Protein AF-A0A552WXA9-F1 (afdb_monomer_lite)

Secondary structure (DSSP, 8-state):
-EE--HHHHHHHHH-SS--EEEEEETTTTEEEEEEHHHHHHHTT-TTT---EE-GGG-EEEPPPTT-BTTT-SHHHHHHHHHHHHHHSS-HHHHHT-S-HHHHHHHHHHHHHHHTT-HHHHHHHHHHGGGS-HHHHHHHHHHHHTTTT-TT----TTTPPPHHHHHHHHHH----HHHHHHHHTT--TT-S-TTSHHHHHHHHHTTSTTTHHHHHHHHH-TTS-HHHHHHHHHHHHHHHGGGHHHHHHHHHHHHHHHHHT---S-----GGGSTTHHHHHHHHHHHSS----

pLDDT: mean 89.9, std 9.86, range [51.53, 98.5]

Foldseek 3Di:
DAFDDPVVLVCCQPDLAWDKDWDQDPVVRFIFIDGSNVLSVCCPVPVRRQWDQDPPRTTGHDTDPPRTCPVDVVVVVVVRVLRCLVRPDDLLCQCQDPDLVSNLSSLVSLQSCLLPPLVSLLSLLVCLLVGDLVCNLVNLLSLLLLFVQPPDDDDPVSHRDPVSSVVQLVPDDDDLSSLLSLQVNADPVAQDPPGSNVSSLRSCVSHVCSLVCLLVNLLPLVGDLSSNLNSLLSNQQVCPLCSVVVVVVSLVVNVVVVVPDPPDDDRDGCVRRPPSVVQVVCCVVPVTHDRD

Organism: NCBI:txid2589797

Sequence (292 aa):
MIPGKPADFTLWRESTVPVFGIVHDPDADSLRWVDLSAAAVLEFDGYLSPIVTGPFGKASVPVPDDNRMDLDVLPFVSAAKTALRRRSGSLAAALLSDDVDTVKTGIADTFAVGRHDPTAFLLLASLFQRLPSGTRRFAAETLAMTTSHPDVFWTRQNWIPDTIRAGLRQRLRWTESDIVALLTEIDEAGIQRGTIGQTIYHVLAIDQQFQSKLSGVALNRTVPDGARLWAAAILLYRAGEDAQEALERLVSSDEVLESDGALFPARLRLHEIDGFEHLVQSVADFGYVDLF

Structure (mmCIF, N/CA/C/O backbone):
data_AF-A0A552WXA9-F1
#
_entry.id   AF-A0A552WXA9-F1
#
loop_
_atom_site.group_PDB
_atom_site.id
_atom_site.type_symbol
_atom_site.label_atom_id
_atom_site.label_alt_id
_atom_site.label_comp_id
_atom_site.label_asym_id
_atom_site.label_entity_id
_atom_site.label_seq_id
_atom_site.pdbx_PDB_ins_code
_atom_site.Cartn_x
_atom_site.Cartn_y
_atom_site.Cartn_z
_atom_site.occupancy
_atom_site.B_iso_or_equiv
_atom_site.auth_seq_id
_atom_site.auth_comp_id
_atom_site.auth_asym_id
_atom_site.auth_atom_id
_atom_site.pdbx_PDB_model_num
ATOM 1 N N . MET A 1 1 ? 23.928 -9.875 -35.581 1.00 89.25 1 MET A N 1
ATOM 2 C CA . MET A 1 1 ? 24.639 -9.589 -34.307 1.00 89.25 1 MET A CA 1
ATOM 3 C C . MET A 1 1 ? 25.207 -8.182 -34.350 1.00 89.25 1 MET A C 1
ATOM 5 O O . MET A 1 1 ? 25.435 -7.683 -35.447 1.00 89.25 1 MET A O 1
ATOM 9 N N . ILE A 1 2 ? 25.458 -7.564 -33.197 1.00 91.31 2 ILE A N 1
ATOM 10 C CA . ILE A 1 2 ? 25.991 -6.198 -33.101 1.00 91.31 2 ILE A CA 1
ATOM 11 C C . ILE A 1 2 ? 27.386 -6.242 -32.472 1.00 91.31 2 ILE A C 1
ATOM 13 O O . ILE A 1 2 ? 27.494 -6.630 -31.308 1.00 91.31 2 ILE A O 1
ATOM 17 N N . PRO A 1 3 ? 28.455 -5.894 -33.213 1.00 91.06 3 PRO A N 1
ATOM 18 C CA . PRO A 1 3 ? 29.807 -5.876 -32.667 1.00 91.06 3 PRO A CA 1
ATOM 19 C C . PRO A 1 3 ? 30.009 -4.680 -31.728 1.00 91.06 3 PRO A C 1
ATOM 21 O O . PRO A 1 3 ? 29.485 -3.597 -31.984 1.00 91.06 3 PRO A O 1
ATOM 24 N N . GLY A 1 4 ? 30.821 -4.860 -30.687 1.00 87.81 4 GLY A N 1
ATOM 25 C CA . GLY A 1 4 ? 31.199 -3.803 -29.746 1.00 87.81 4 GLY A CA 1
ATOM 26 C C . GLY A 1 4 ? 32.672 -3.888 -29.350 1.00 87.81 4 GLY A C 1
ATOM 27 O O . GLY A 1 4 ? 33.275 -4.964 -29.325 1.00 87.81 4 GLY A O 1
ATOM 28 N N . LYS A 1 5 ? 33.284 -2.740 -29.063 1.00 89.62 5 LYS A N 1
ATOM 29 C CA . LYS A 1 5 ? 34.573 -2.644 -28.364 1.00 89.62 5 LYS A CA 1
ATOM 30 C C . LYS A 1 5 ? 34.319 -2.552 -26.855 1.00 89.62 5 LYS A C 1
ATOM 32 O O . LYS A 1 5 ? 33.248 -2.100 -26.464 1.00 89.62 5 LYS A O 1
ATOM 37 N N . PRO A 1 6 ? 35.309 -2.850 -25.993 1.00 84.81 6 PRO A N 1
ATOM 38 C CA . PRO A 1 6 ? 35.159 -2.696 -24.540 1.00 84.81 6 PRO A CA 1
ATOM 39 C C . PRO A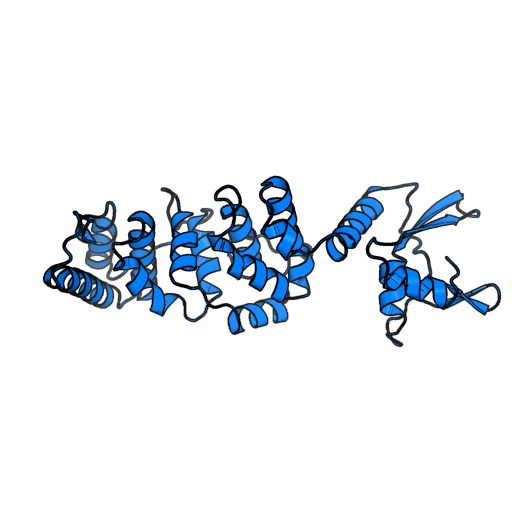 1 6 ? 34.610 -1.326 -24.101 1.00 84.81 6 PRO A C 1
ATOM 41 O O . PRO A 1 6 ? 33.774 -1.248 -23.210 1.00 84.81 6 PRO A O 1
ATOM 44 N N . ALA A 1 7 ? 35.019 -0.239 -24.768 1.00 85.88 7 ALA A N 1
ATOM 45 C CA . ALA A 1 7 ? 34.500 1.102 -24.488 1.00 85.88 7 ALA A CA 1
ATOM 46 C C . ALA A 1 7 ? 33.002 1.262 -24.815 1.00 85.88 7 ALA A C 1
ATOM 48 O O . ALA A 1 7 ? 32.307 1.997 -24.117 1.00 85.88 7 ALA A O 1
ATOM 49 N N . ASP A 1 8 ? 32.504 0.563 -25.838 1.00 89.00 8 ASP A N 1
ATOM 50 C CA . ASP A 1 8 ? 31.091 0.589 -26.216 1.00 89.00 8 ASP A CA 1
ATOM 51 C C . ASP A 1 8 ? 30.246 -0.132 -25.158 1.00 89.00 8 ASP A C 1
ATOM 53 O O . ASP A 1 8 ? 29.218 0.392 -24.740 1.00 89.00 8 ASP A O 1
ATOM 57 N N . PHE A 1 9 ? 30.710 -1.276 -24.643 1.00 87.06 9 PHE A N 1
ATOM 58 C CA . PHE A 1 9 ? 30.018 -1.991 -23.564 1.00 87.06 9 PHE A CA 1
ATOM 59 C C . PHE A 1 9 ? 29.975 -1.180 -22.266 1.00 87.06 9 PHE A C 1
ATOM 61 O O . PHE A 1 9 ? 28.915 -1.076 -21.645 1.00 87.06 9 PHE A O 1
ATOM 68 N N . THR A 1 10 ? 31.079 -0.519 -21.898 1.00 81.56 10 THR A N 1
ATOM 69 C CA . THR A 1 10 ? 31.097 0.442 -20.783 1.00 81.56 10 THR A CA 1
ATOM 70 C C . THR A 1 10 ? 30.060 1.546 -20.996 1.00 81.56 10 THR A C 1
ATOM 72 O O . THR A 1 10 ? 29.249 1.798 -20.106 1.00 81.56 10 THR A O 1
ATOM 75 N N . LEU A 1 11 ? 30.021 2.149 -22.189 1.00 85.56 11 LEU A N 1
ATOM 76 C CA . LEU A 1 11 ? 29.055 3.193 -22.536 1.00 85.56 11 LEU A CA 1
ATOM 77 C C . LEU A 1 11 ? 27.604 2.694 -22.439 1.00 85.56 11 LEU A C 1
ATOM 79 O O . LEU A 1 11 ? 26.771 3.347 -21.816 1.00 85.56 11 LEU A O 1
ATOM 83 N N . TRP A 1 12 ? 27.279 1.539 -23.024 1.00 89.06 12 TRP A N 1
ATOM 84 C CA . TRP A 1 12 ? 25.920 0.981 -23.005 1.00 89.06 12 TRP A CA 1
ATOM 85 C C . TRP A 1 12 ? 25.469 0.608 -21.593 1.00 89.06 12 TRP A C 1
ATOM 87 O O . TRP A 1 12 ? 24.296 0.782 -21.244 1.00 89.06 12 TRP A O 1
ATOM 97 N N . ARG A 1 13 ? 26.398 0.119 -20.768 1.00 83.06 13 ARG A N 1
ATOM 98 C CA . ARG A 1 13 ? 26.158 -0.204 -19.362 1.00 83.06 13 ARG A CA 1
ATOM 99 C C . ARG A 1 13 ? 25.887 1.053 -18.546 1.00 83.06 13 ARG A C 1
ATOM 101 O O . ARG A 1 13 ? 24.897 1.075 -17.821 1.00 83.06 13 ARG A O 1
ATOM 108 N N . GLU A 1 14 ? 26.717 2.080 -18.688 1.00 77.38 14 GLU A N 1
ATOM 109 C CA . GLU A 1 14 ? 26.695 3.296 -17.858 1.00 77.38 14 GLU A CA 1
ATOM 110 C C . GLU A 1 14 ? 25.728 4.375 -18.363 1.00 77.38 14 GLU A C 1
ATOM 112 O O . GLU A 1 14 ? 25.440 5.331 -17.647 1.00 77.38 14 GLU A O 1
ATOM 117 N N . SER A 1 15 ? 25.176 4.213 -19.567 1.00 72.94 15 SER A N 1
ATOM 118 C CA . SER A 1 15 ? 24.203 5.143 -20.139 1.00 72.94 15 SER A CA 1
ATOM 119 C C . SER A 1 15 ? 22.966 5.325 -19.247 1.00 72.94 15 SER A C 1
ATOM 121 O O . SER A 1 15 ? 22.322 4.364 -18.827 1.00 72.94 15 SER A O 1
ATOM 123 N N . THR A 1 16 ? 22.565 6.571 -19.005 1.00 63.91 16 THR A N 1
ATOM 124 C CA . THR A 1 16 ? 21.344 6.912 -18.249 1.00 63.91 16 THR A CA 1
ATOM 125 C C . THR A 1 16 ? 20.057 6.696 -19.048 1.00 63.91 16 THR A C 1
ATOM 127 O O . THR A 1 16 ? 18.964 6.721 -18.491 1.00 63.91 16 THR A O 1
ATOM 130 N N . VAL A 1 17 ? 20.175 6.434 -20.349 1.00 74.69 17 VAL A N 1
ATOM 131 C CA . VAL A 1 17 ? 19.084 5.991 -21.224 1.00 74.69 17 VAL A CA 1
ATOM 132 C C . VAL A 1 17 ? 19.399 4.594 -21.759 1.00 74.69 17 VAL A C 1
ATOM 134 O O . VAL A 1 17 ? 20.568 4.293 -22.015 1.00 74.69 17 VAL A O 1
ATOM 137 N N . PRO A 1 18 ? 18.407 3.706 -21.921 1.00 84.88 18 PRO A N 1
ATOM 138 C CA . PRO A 1 18 ? 18.669 2.386 -22.469 1.00 84.88 18 PRO A CA 1
ATOM 139 C C . PRO A 1 18 ? 19.110 2.489 -23.931 1.00 84.88 18 PRO A C 1
ATOM 141 O O . PRO A 1 18 ? 18.535 3.235 -24.726 1.00 84.88 18 PRO A O 1
ATOM 144 N N . VAL A 1 19 ? 20.137 1.722 -24.276 1.00 89.06 19 VAL A N 1
ATOM 145 C CA . VAL A 1 19 ? 20.686 1.638 -25.625 1.00 89.06 19 VAL A CA 1
ATOM 146 C C . VAL A 1 19 ? 20.150 0.372 -26.278 1.00 89.06 19 VAL A C 1
ATOM 148 O O . VAL A 1 19 ? 20.390 -0.736 -25.800 1.00 89.06 19 VAL A O 1
ATOM 151 N N . PHE A 1 20 ? 19.440 0.540 -27.389 1.00 94.00 20 PHE A N 1
ATOM 152 C CA . PHE A 1 20 ? 18.962 -0.559 -28.219 1.00 94.00 20 PHE A CA 1
ATOM 153 C C . PHE A 1 20 ? 19.727 -0.588 -29.529 1.00 94.00 20 PHE A C 1
ATOM 155 O O . PHE A 1 20 ? 20.036 0.449 -30.115 1.00 94.00 20 PHE A O 1
ATOM 162 N N . GLY A 1 21 ? 20.016 -1.794 -29.989 1.00 94.50 21 GLY A N 1
ATOM 163 C CA . GLY A 1 21 ? 20.645 -2.030 -31.268 1.00 94.50 21 GLY A CA 1
ATOM 164 C C . GLY A 1 21 ? 19.639 -2.599 -32.254 1.00 94.50 21 GLY A C 1
ATOM 165 O O . GLY A 1 21 ? 18.915 -3.532 -31.913 1.00 94.50 21 GLY A O 1
ATOM 166 N N . ILE A 1 22 ? 19.607 -2.048 -33.465 1.00 93.81 22 ILE A N 1
ATOM 167 C CA . ILE A 1 22 ? 18.760 -2.521 -34.564 1.00 93.81 22 ILE A CA 1
ATOM 168 C C . ILE A 1 22 ? 19.677 -2.957 -35.704 1.00 93.81 22 ILE A C 1
ATOM 170 O O . ILE A 1 22 ? 20.626 -2.250 -36.045 1.00 93.81 22 ILE A O 1
ATOM 174 N N . VAL A 1 23 ? 19.409 -4.125 -36.280 1.00 94.00 23 VAL A N 1
ATOM 175 C CA . VAL A 1 23 ? 20.146 -4.668 -37.426 1.00 94.00 23 VAL A CA 1
ATOM 176 C C . VAL A 1 23 ? 19.190 -5.027 -38.548 1.00 94.00 23 VAL A C 1
ATOM 178 O O . VAL A 1 23 ? 18.078 -5.488 -38.299 1.00 94.00 23 VAL A O 1
ATOM 181 N N . HIS A 1 24 ? 19.649 -4.841 -39.781 1.00 93.81 24 HIS A N 1
ATOM 182 C CA . HIS A 1 24 ? 19.023 -5.439 -40.953 1.00 93.81 24 HIS A CA 1
ATOM 183 C C . HIS A 1 24 ? 19.637 -6.818 -41.187 1.00 93.81 24 HIS A C 1
ATOM 185 O O . HIS A 1 24 ? 20.862 -6.963 -41.192 1.00 93.81 24 HIS A O 1
ATOM 191 N N . ASP A 1 25 ? 18.778 -7.820 -41.316 1.00 90.44 25 ASP A N 1
ATOM 192 C CA . ASP A 1 25 ? 19.127 -9.162 -41.761 1.00 90.44 25 ASP A CA 1
ATOM 193 C C . ASP A 1 25 ? 18.861 -9.249 -43.275 1.00 90.44 25 ASP A C 1
ATOM 195 O O . ASP A 1 25 ? 17.691 -9.268 -43.666 1.00 90.44 25 ASP A O 1
ATOM 199 N N . PRO A 1 26 ? 19.909 -9.266 -44.123 1.00 90.88 26 PRO A N 1
ATOM 200 C CA . PRO A 1 26 ? 19.755 -9.229 -45.574 1.00 90.88 26 PRO A CA 1
ATOM 201 C C . PRO A 1 26 ? 19.219 -10.539 -46.158 1.00 90.88 26 PRO A C 1
ATOM 203 O O . PRO A 1 26 ? 18.629 -10.509 -47.235 1.00 90.88 26 PRO A O 1
ATOM 206 N N . ASP A 1 27 ? 19.398 -11.670 -45.469 1.00 91.00 27 ASP A N 1
ATOM 207 C CA . ASP A 1 27 ? 18.939 -12.974 -45.959 1.00 91.00 27 ASP A CA 1
ATOM 208 C C . ASP A 1 27 ? 17.419 -13.112 -45.793 1.00 91.00 27 ASP A C 1
ATOM 210 O O . ASP A 1 27 ? 16.737 -13.677 -46.649 1.00 91.00 27 ASP A O 1
ATOM 214 N N . ALA A 1 28 ? 16.882 -12.564 -44.699 1.00 88.75 28 ALA A N 1
ATOM 215 C CA . ALA A 1 28 ? 15.450 -12.555 -44.400 1.00 88.75 28 ALA A CA 1
ATOM 216 C C . ALA A 1 28 ? 14.739 -11.241 -44.778 1.00 88.75 28 ALA A C 1
ATOM 218 O O . ALA A 1 28 ? 13.537 -11.126 -44.541 1.00 88.75 28 ALA A O 1
ATOM 219 N N . ASP A 1 29 ? 15.481 -10.257 -45.293 1.00 92.19 29 ASP A N 1
ATOM 220 C CA . ASP A 1 29 ? 15.054 -8.870 -45.522 1.00 92.19 29 ASP A CA 1
ATOM 221 C C . ASP A 1 29 ? 14.227 -8.286 -44.359 1.00 92.19 29 ASP A C 1
ATOM 223 O O . ASP A 1 29 ? 13.105 -7.811 -44.526 1.00 92.19 29 ASP A O 1
ATOM 227 N N . SER A 1 30 ? 14.762 -8.378 -43.136 1.00 93.00 30 SER A N 1
ATOM 228 C CA . SER A 1 30 ? 14.028 -8.021 -41.909 1.00 93.00 30 SER A CA 1
ATOM 229 C C . SER A 1 30 ? 14.820 -7.096 -40.990 1.00 93.00 30 SER A C 1
ATOM 231 O O . SER A 1 30 ? 16.052 -7.108 -40.976 1.00 93.00 30 SER A O 1
ATOM 233 N N . LEU A 1 31 ? 14.112 -6.288 -40.196 1.00 95.06 31 LEU A N 1
ATOM 234 C CA . LEU A 1 31 ? 14.707 -5.462 -39.144 1.00 95.06 31 LEU A CA 1
ATOM 235 C C . LEU A 1 31 ? 14.542 -6.151 -37.796 1.00 95.06 31 LEU A C 1
ATOM 237 O O . LEU A 1 31 ? 13.431 -6.495 -37.397 1.00 95.06 31 LEU A O 1
ATOM 241 N N . ARG A 1 32 ? 15.640 -6.315 -37.061 1.00 95.06 32 ARG A N 1
ATOM 242 C CA . ARG A 1 32 ? 15.654 -7.009 -35.770 1.00 95.06 32 ARG A CA 1
ATOM 243 C C . ARG A 1 32 ? 16.310 -6.171 -34.689 1.00 95.06 32 ARG A C 1
ATOM 245 O O . ARG A 1 32 ? 17.173 -5.352 -34.998 1.00 95.06 32 ARG A O 1
ATOM 252 N N . TRP A 1 33 ? 15.929 -6.375 -33.430 1.00 95.56 33 TRP A N 1
ATOM 253 C CA . TRP A 1 33 ? 16.390 -5.533 -32.322 1.00 95.56 33 TRP A CA 1
ATOM 254 C C . TRP A 1 33 ? 16.899 -6.314 -31.100 1.00 95.56 33 TRP A C 1
ATOM 256 O O . TRP A 1 33 ? 16.507 -7.451 -30.836 1.00 95.56 33 TRP A O 1
ATOM 266 N N . VAL A 1 34 ? 17.775 -5.679 -30.318 1.00 94.81 34 VAL A N 1
ATOM 267 C CA . VAL A 1 34 ? 18.280 -6.191 -29.034 1.00 94.81 34 VAL A CA 1
ATOM 268 C C . VAL A 1 34 ? 18.522 -5.052 -28.039 1.00 94.81 34 VAL A C 1
ATOM 270 O O . VAL A 1 34 ? 18.865 -3.937 -28.433 1.00 94.81 34 VAL A O 1
ATOM 273 N N . ASP A 1 35 ? 18.349 -5.325 -26.745 1.00 93.12 35 ASP A N 1
ATOM 274 C CA . ASP A 1 35 ? 18.696 -4.406 -25.652 1.00 93.12 35 ASP A CA 1
ATOM 275 C C . ASP A 1 35 ? 20.202 -4.506 -25.338 1.00 93.12 35 ASP A C 1
ATOM 277 O O . ASP A 1 35 ? 20.661 -5.440 -24.673 1.00 93.12 35 ASP A O 1
ATOM 281 N N . LEU A 1 36 ? 20.986 -3.554 -25.853 1.00 92.12 36 LEU A N 1
ATOM 282 C CA . LEU A 1 36 ? 22.441 -3.511 -25.667 1.00 92.12 36 LEU A CA 1
ATOM 283 C C . LEU A 1 36 ? 22.811 -3.135 -24.233 1.00 92.12 36 LEU A C 1
ATOM 285 O O . LEU A 1 36 ? 23.796 -3.641 -23.696 1.00 92.12 36 LEU A O 1
ATOM 289 N N . SER A 1 37 ? 22.009 -2.284 -23.594 1.00 88.44 37 SER A N 1
ATOM 290 C CA . SER A 1 37 ? 22.188 -1.914 -22.192 1.00 88.44 37 SER A CA 1
ATOM 291 C C . SER A 1 37 ? 22.002 -3.107 -21.255 1.00 88.44 37 SER A C 1
ATOM 293 O O . SER A 1 37 ? 22.769 -3.250 -20.304 1.00 88.44 37 SER A O 1
ATOM 295 N N . ALA A 1 38 ? 21.020 -3.974 -21.510 1.00 87.69 38 ALA A N 1
ATOM 296 C CA . ALA A 1 38 ? 20.837 -5.210 -20.752 1.00 87.69 38 ALA A CA 1
ATOM 297 C C . ALA A 1 38 ? 21.972 -6.212 -21.012 1.00 87.69 38 ALA A C 1
ATOM 299 O O . ALA A 1 38 ? 22.510 -6.783 -20.063 1.00 87.69 38 ALA A O 1
ATOM 300 N N . ALA A 1 39 ? 22.381 -6.383 -22.273 1.00 89.00 39 ALA A N 1
ATOM 301 C CA . ALA A 1 39 ? 23.482 -7.275 -22.632 1.00 89.00 39 ALA A CA 1
ATOM 302 C C . ALA A 1 39 ? 24.816 -6.862 -21.982 1.00 89.00 39 ALA A C 1
ATOM 304 O O . ALA A 1 39 ? 25.533 -7.716 -21.468 1.00 89.00 39 ALA A O 1
ATOM 305 N N . ALA A 1 40 ? 25.120 -5.561 -21.942 1.00 86.69 40 ALA A N 1
ATOM 306 C CA . ALA A 1 40 ? 26.347 -5.034 -21.343 1.00 86.69 40 ALA A CA 1
ATOM 307 C C . ALA A 1 40 ? 26.391 -5.165 -19.808 1.00 86.69 40 ALA A C 1
ATOM 309 O O . ALA A 1 40 ? 27.464 -5.292 -19.226 1.00 86.69 40 ALA A O 1
ATOM 310 N N . VAL A 1 41 ? 25.238 -5.161 -19.127 1.00 83.38 41 VAL A N 1
ATOM 311 C CA . VAL A 1 41 ? 25.181 -5.432 -17.676 1.00 83.38 41 VAL A CA 1
ATOM 312 C C . VAL A 1 41 ? 25.576 -6.879 -17.372 1.00 83.38 41 VAL A C 1
ATOM 314 O O . VAL A 1 41 ? 26.263 -7.129 -16.385 1.00 83.38 41 VAL A O 1
ATOM 317 N N . LEU A 1 42 ? 25.174 -7.816 -18.231 1.00 82.38 42 LEU A N 1
ATOM 318 C CA . LEU A 1 42 ? 25.455 -9.243 -18.069 1.00 82.38 42 LEU A CA 1
ATOM 319 C C . LEU A 1 42 ? 26.865 -9.645 -18.528 1.00 82.38 42 LEU A C 1
ATOM 321 O O . LEU A 1 42 ? 27.277 -10.764 -18.253 1.00 82.38 42 LEU A O 1
ATOM 325 N N . GLU A 1 43 ? 27.623 -8.753 -19.178 1.00 78.69 43 GLU A N 1
ATOM 326 C CA . GLU A 1 43 ? 28.969 -9.037 -19.707 1.00 78.69 43 GLU A CA 1
ATOM 327 C C . GLU A 1 43 ? 29.912 -9.662 -18.670 1.00 78.69 43 GLU A C 1
ATOM 329 O O . GLU A 1 43 ? 30.659 -10.590 -18.977 1.00 78.69 43 GLU A O 1
ATOM 334 N N . PHE A 1 44 ? 29.869 -9.144 -17.443 1.00 64.19 44 PHE A N 1
ATOM 335 C CA . PHE A 1 44 ? 30.771 -9.525 -16.354 1.00 64.19 44 PHE A CA 1
ATOM 336 C C . PHE A 1 44 ? 30.303 -10.768 -15.593 1.00 64.19 44 PHE A C 1
ATOM 338 O O . PHE A 1 44 ? 31.042 -11.293 -14.758 1.00 64.19 44 PHE A O 1
ATOM 345 N N . ASP A 1 45 ? 29.096 -11.252 -15.882 1.00 65.88 45 ASP A N 1
ATOM 346 C CA . ASP A 1 45 ? 28.611 -12.525 -15.379 1.00 65.88 45 ASP A CA 1
ATOM 347 C C . ASP A 1 45 ? 29.072 -13.625 -16.341 1.00 65.88 45 ASP A C 1
ATOM 349 O O . ASP A 1 45 ? 28.449 -13.889 -17.367 1.00 65.88 45 ASP A O 1
ATOM 353 N N . GLY A 1 46 ? 30.207 -14.258 -16.032 1.00 58.12 46 GLY A N 1
ATOM 354 C CA . GLY A 1 46 ? 30.831 -15.258 -16.906 1.00 58.12 46 GLY A CA 1
ATOM 355 C C . GLY A 1 46 ? 29.954 -16.477 -17.230 1.00 58.12 46 GLY A C 1
ATOM 356 O O . GLY A 1 46 ? 30.307 -17.242 -18.124 1.00 58.12 46 GLY A O 1
ATOM 357 N N . TYR A 1 47 ? 28.829 -16.663 -16.532 1.00 62.44 47 TYR A N 1
ATOM 358 C CA . TYR A 1 47 ? 27.861 -17.723 -16.812 1.00 62.44 47 TYR A CA 1
ATOM 359 C C . TYR A 1 47 ? 26.654 -17.231 -17.627 1.00 62.44 47 TYR A C 1
ATOM 361 O O . TYR A 1 47 ? 26.087 -17.999 -18.402 1.00 62.44 47 TYR A O 1
ATOM 369 N N . LEU A 1 48 ? 26.262 -15.963 -17.465 1.00 67.75 48 LEU A N 1
ATOM 370 C CA . LEU A 1 48 ? 25.070 -15.378 -18.093 1.00 67.75 48 LEU A CA 1
ATOM 371 C C . LEU A 1 48 ? 25.373 -14.381 -19.216 1.00 67.75 48 LEU A C 1
ATOM 373 O O . LEU A 1 48 ? 24.434 -13.869 -19.828 1.00 67.75 48 LEU A O 1
ATOM 377 N N . SER A 1 49 ? 26.647 -14.099 -19.489 1.00 79.69 49 SER A N 1
ATOM 378 C CA . SER A 1 49 ? 27.053 -13.141 -20.510 1.00 79.69 49 SER A CA 1
ATOM 379 C C . SER A 1 49 ? 26.516 -13.557 -21.881 1.00 79.69 49 SER A C 1
ATOM 381 O O . SER A 1 49 ? 26.910 -14.599 -22.413 1.00 79.69 49 SER A O 1
ATOM 383 N N . PRO A 1 50 ? 25.631 -12.749 -22.494 1.00 78.00 50 PRO A N 1
ATOM 384 C CA . PRO A 1 50 ? 25.131 -13.030 -23.831 1.00 78.00 50 PRO A CA 1
ATOM 385 C C . PRO A 1 50 ? 26.162 -12.659 -24.904 1.00 78.00 50 PRO A C 1
ATOM 387 O O . PRO A 1 50 ? 25.904 -12.863 -26.085 1.00 78.00 50 PRO A O 1
ATOM 390 N N . ILE A 1 51 ? 27.302 -12.068 -24.531 1.00 82.81 51 ILE A N 1
ATOM 391 C CA . ILE A 1 51 ? 28.310 -11.581 -25.469 1.00 82.81 51 ILE A CA 1
ATOM 392 C C . ILE A 1 51 ? 29.128 -12.759 -25.985 1.00 82.81 51 ILE A C 1
ATOM 394 O O . ILE A 1 51 ? 29.752 -13.499 -25.229 1.00 82.81 51 ILE A O 1
ATOM 398 N N . VAL A 1 52 ? 29.155 -12.898 -27.306 1.00 86.44 52 VAL A N 1
ATOM 399 C CA . VAL A 1 52 ? 29.860 -13.972 -28.006 1.00 86.44 52 VAL A CA 1
ATOM 400 C C . VAL A 1 52 ? 30.981 -13.411 -28.871 1.00 86.44 52 VAL A C 1
ATOM 402 O O . VAL A 1 52 ? 30.963 -12.248 -29.282 1.00 86.44 52 VAL A O 1
ATOM 405 N N . THR A 1 53 ? 31.960 -14.251 -29.201 1.00 86.0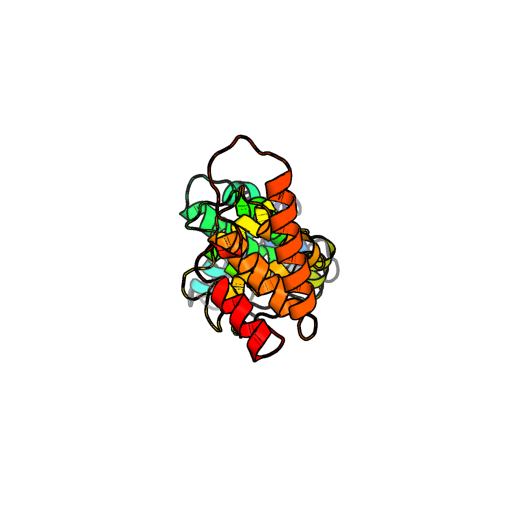6 53 THR A N 1
ATOM 406 C CA . THR A 1 53 ? 32.964 -13.912 -30.213 1.00 86.06 53 THR A CA 1
ATOM 407 C C . THR A 1 53 ? 32.314 -13.957 -31.591 1.00 86.06 53 THR A C 1
ATOM 409 O O . THR A 1 53 ? 32.025 -15.025 -32.125 1.00 86.06 53 THR A O 1
ATOM 412 N N . GLY A 1 54 ? 32.062 -12.785 -32.163 1.00 81.62 54 GLY A N 1
ATOM 413 C CA . GLY A 1 54 ? 31.489 -12.632 -33.491 1.00 81.62 54 GLY A CA 1
ATOM 414 C C . GLY A 1 54 ? 32.518 -12.692 -34.624 1.00 81.62 54 GLY A C 1
ATOM 415 O O . GLY A 1 54 ? 33.702 -12.977 -34.404 1.00 81.62 54 GLY A O 1
ATOM 416 N N . PRO A 1 55 ? 32.078 -12.399 -35.863 1.00 74.50 55 PRO A N 1
ATOM 417 C CA . PRO A 1 55 ? 32.940 -12.365 -37.035 1.00 74.50 55 PRO A CA 1
ATOM 418 C C . PRO A 1 55 ? 34.172 -11.490 -36.799 1.00 74.50 55 PRO A C 1
ATOM 420 O O . PRO A 1 55 ? 34.088 -10.418 -36.195 1.00 74.50 55 PRO A O 1
ATOM 423 N N . PHE A 1 56 ? 35.323 -11.947 -37.295 1.00 78.25 56 PHE A N 1
ATOM 424 C CA . PHE A 1 56 ? 36.614 -11.263 -37.144 1.00 78.25 56 PHE A CA 1
ATOM 425 C C . PHE A 1 56 ? 37.123 -11.162 -35.693 1.00 78.25 56 PHE A C 1
ATOM 427 O O . PHE A 1 56 ? 37.934 -10.288 -35.389 1.00 78.25 56 PHE A O 1
ATOM 434 N N . GLY A 1 57 ? 36.659 -12.042 -34.796 1.00 81.50 57 GLY A N 1
ATOM 435 C CA . GLY A 1 57 ? 37.163 -12.147 -33.422 1.00 81.50 57 GLY A CA 1
ATOM 436 C C . GLY A 1 57 ? 36.689 -11.032 -32.487 1.00 81.50 57 GLY A C 1
ATOM 437 O O . GLY A 1 57 ? 37.302 -10.807 -31.447 1.00 81.50 57 GLY A O 1
ATOM 438 N N . LYS A 1 58 ? 35.629 -10.304 -32.856 1.00 84.81 58 LYS A N 1
ATOM 439 C CA . LYS A 1 58 ? 35.112 -9.173 -32.073 1.00 84.81 58 LYS A CA 1
ATOM 440 C C . LYS A 1 58 ? 33.986 -9.608 -31.145 1.00 84.81 58 LYS A C 1
ATOM 442 O O . LYS A 1 58 ? 33.047 -10.264 -31.592 1.00 84.81 58 LYS A O 1
ATOM 447 N N . ALA A 1 59 ? 34.032 -9.164 -29.892 1.00 87.81 59 ALA A N 1
ATOM 448 C CA . ALA A 1 59 ? 32.912 -9.293 -28.966 1.00 87.81 59 ALA A CA 1
ATOM 449 C C . ALA A 1 59 ? 31.637 -8.708 -29.595 1.00 87.81 59 ALA A C 1
ATOM 451 O O . ALA A 1 59 ? 31.651 -7.611 -30.161 1.00 87.81 59 ALA A O 1
ATOM 452 N N . SER A 1 60 ? 30.557 -9.480 -29.579 1.00 91.31 60 SER A N 1
ATOM 453 C CA . SER A 1 60 ? 29.314 -9.151 -30.270 1.00 91.31 60 SER A CA 1
ATOM 454 C C . SER A 1 60 ? 28.105 -9.584 -29.454 1.00 91.31 60 SER A C 1
ATOM 456 O O . SER A 1 60 ? 28.102 -10.657 -28.855 1.00 91.31 60 SER A O 1
ATOM 458 N N . VAL A 1 61 ? 27.053 -8.770 -29.480 1.00 92.00 61 VAL A N 1
ATOM 459 C CA . VAL A 1 61 ? 25.757 -9.101 -28.883 1.00 92.00 61 VAL A CA 1
ATOM 460 C C . VAL A 1 61 ? 24.900 -9.829 -29.931 1.00 92.00 61 VAL A C 1
ATOM 462 O O . VAL A 1 61 ? 24.683 -9.285 -31.026 1.00 92.00 61 VAL A O 1
ATOM 465 N N . PRO A 1 62 ? 24.423 -11.056 -29.656 1.00 92.19 62 PRO A N 1
ATOM 466 C CA . PRO A 1 62 ? 23.509 -11.760 -30.539 1.00 92.19 62 PRO A CA 1
ATOM 467 C C . PRO A 1 62 ? 22.161 -11.038 -30.569 1.00 92.19 62 PRO A C 1
ATOM 469 O O . PRO A 1 62 ? 21.686 -10.532 -29.556 1.00 92.19 62 PRO A O 1
ATOM 472 N N . VAL A 1 63 ? 21.554 -10.976 -31.752 1.00 91.06 63 VAL A N 1
ATOM 473 C CA . VAL A 1 63 ? 20.217 -10.400 -31.928 1.00 91.06 63 VAL A CA 1
ATOM 474 C C . VAL A 1 63 ? 19.255 -11.579 -32.064 1.00 91.06 63 VAL A C 1
ATOM 476 O O . VAL A 1 63 ? 19.456 -12.355 -32.997 1.00 91.06 63 VAL A O 1
ATOM 479 N N . PRO A 1 64 ? 18.282 -11.758 -31.151 1.00 90.44 64 PRO A N 1
ATOM 480 C CA . PRO A 1 64 ? 17.357 -12.887 -31.202 1.00 90.44 64 PRO A CA 1
ATOM 481 C C . PRO A 1 64 ? 16.548 -12.919 -32.498 1.00 90.44 64 PRO A C 1
ATOM 483 O O . PRO A 1 64 ? 16.141 -11.868 -32.999 1.00 90.44 64 PRO A O 1
ATOM 486 N N . ASP A 1 65 ? 16.273 -14.123 -33.003 1.00 87.81 65 ASP A N 1
ATOM 487 C CA . ASP A 1 65 ? 15.537 -14.280 -34.258 1.00 87.81 65 ASP A CA 1
ATOM 488 C C . ASP A 1 65 ? 14.083 -13.806 -34.162 1.00 87.81 65 ASP A C 1
ATOM 490 O O . ASP A 1 65 ? 13.555 -13.223 -35.108 1.00 87.81 65 ASP A O 1
ATOM 494 N N . ASP A 1 66 ? 13.481 -13.968 -32.986 1.00 89.50 66 ASP A N 1
ATOM 495 C CA . ASP A 1 66 ? 12.089 -13.604 -32.719 1.00 89.50 66 ASP A CA 1
ATOM 496 C C . ASP A 1 66 ? 11.874 -12.087 -32.561 1.00 89.50 66 ASP A C 1
ATOM 498 O O . ASP A 1 66 ? 10.744 -11.603 -32.637 1.00 89.50 66 ASP A O 1
ATOM 502 N N . ASN A 1 67 ? 12.941 -11.301 -32.370 1.00 91.31 67 ASN A N 1
ATOM 503 C CA . ASN A 1 67 ? 12.854 -9.858 -32.124 1.00 91.31 67 ASN A CA 1
ATOM 504 C C . ASN A 1 67 ? 12.708 -9.053 -33.426 1.00 91.31 67 ASN A C 1
ATOM 506 O O . ASN A 1 67 ? 13.513 -8.164 -33.718 1.00 91.31 67 ASN A O 1
ATOM 510 N N . ARG A 1 68 ? 11.676 -9.357 -34.213 1.00 91.50 68 ARG A N 1
ATOM 511 C CA . ARG A 1 68 ? 11.389 -8.730 -35.510 1.00 91.50 68 ARG A CA 1
ATOM 512 C C . ARG A 1 68 ? 10.603 -7.431 -35.366 1.00 91.50 68 ARG A C 1
ATOM 514 O O . ARG A 1 68 ? 9.420 -7.441 -35.044 1.00 91.50 68 ARG A O 1
ATOM 521 N N . MET A 1 69 ? 11.266 -6.312 -35.638 1.00 89.44 69 MET A N 1
ATOM 522 C CA . MET A 1 69 ? 10.687 -4.966 -35.581 1.00 89.44 69 MET A CA 1
ATOM 523 C C . MET A 1 69 ? 9.797 -4.653 -36.791 1.00 89.44 69 MET A C 1
ATOM 525 O O . MET A 1 69 ? 8.905 -3.816 -36.697 1.00 89.44 69 MET A O 1
ATOM 529 N N . ASP A 1 70 ? 10.042 -5.317 -37.918 1.00 86.50 70 ASP A N 1
ATOM 530 C CA . ASP A 1 70 ? 9.282 -5.179 -39.161 1.00 86.50 70 ASP A CA 1
ATOM 531 C C . ASP A 1 70 ? 7.900 -5.851 -39.106 1.00 86.50 70 ASP A C 1
ATOM 533 O O . ASP A 1 70 ? 6.980 -5.410 -39.791 1.00 86.50 70 ASP A O 1
ATOM 537 N N . LEU A 1 71 ? 7.745 -6.891 -38.280 1.00 85.00 71 LEU A N 1
ATOM 538 C CA . LEU A 1 71 ? 6.466 -7.580 -38.080 1.00 85.00 71 LEU A CA 1
ATOM 539 C C . LEU A 1 71 ? 5.644 -6.986 -36.938 1.00 85.00 71 LEU A C 1
ATOM 541 O O . LEU A 1 71 ? 4.438 -6.798 -37.088 1.00 85.00 71 LEU A O 1
ATOM 545 N N . ASP A 1 72 ? 6.280 -6.720 -35.796 1.00 83.38 72 ASP A N 1
ATOM 546 C CA . ASP A 1 72 ? 5.604 -6.180 -34.624 1.00 83.38 72 ASP A CA 1
ATOM 547 C C . ASP A 1 72 ? 6.539 -5.268 -33.822 1.00 83.38 72 ASP A C 1
ATOM 549 O O . ASP A 1 72 ? 7.550 -5.682 -33.250 1.00 83.38 72 ASP A O 1
ATOM 553 N N . VAL A 1 73 ? 6.172 -3.991 -33.753 1.00 88.69 73 VAL A N 1
ATOM 554 C CA . VAL A 1 73 ? 6.915 -2.982 -32.995 1.00 88.69 73 VAL A CA 1
ATOM 555 C C . VAL A 1 73 ? 6.556 -2.998 -31.503 1.00 88.69 73 VAL A C 1
ATOM 557 O O . VAL A 1 73 ? 7.294 -2.444 -30.686 1.00 88.69 73 VAL A O 1
ATOM 560 N N . LEU A 1 74 ? 5.443 -3.623 -31.104 1.00 87.44 74 LEU A N 1
ATOM 561 C CA . LEU A 1 74 ? 4.959 -3.597 -29.722 1.00 87.44 74 LEU A CA 1
ATOM 562 C C . LEU A 1 74 ? 5.918 -4.271 -28.727 1.00 87.44 74 LEU A C 1
ATOM 564 O O . LEU A 1 74 ? 6.145 -3.671 -27.671 1.00 87.44 74 LEU A O 1
ATOM 568 N N . PRO A 1 75 ? 6.545 -5.430 -29.020 1.00 87.19 75 PRO A N 1
ATOM 569 C CA . PRO A 1 75 ? 7.565 -6.016 -28.154 1.00 87.19 75 PRO A CA 1
ATOM 570 C C . PRO A 1 75 ? 8.745 -5.073 -27.924 1.00 87.19 75 PRO A C 1
ATOM 572 O O . PRO A 1 75 ? 9.189 -4.916 -26.786 1.00 87.19 75 PRO A O 1
ATOM 575 N N . PHE A 1 76 ? 9.201 -4.382 -28.976 1.00 88.38 76 PHE A N 1
ATOM 576 C CA . PHE A 1 76 ? 10.252 -3.373 -28.863 1.00 88.38 76 PHE A CA 1
ATOM 577 C C . PHE A 1 76 ? 9.806 -2.199 -27.992 1.00 88.38 76 PHE A C 1
ATOM 579 O O . PHE A 1 76 ? 10.509 -1.833 -27.057 1.00 88.38 76 PHE A O 1
ATOM 586 N N . VAL A 1 77 ? 8.625 -1.626 -28.246 1.00 84.44 77 VAL A N 1
ATOM 587 C CA . VAL A 1 77 ? 8.098 -0.504 -27.452 1.00 84.44 77 VAL A CA 1
ATOM 588 C C . VAL A 1 77 ? 7.926 -0.906 -25.988 1.00 84.44 77 VAL A C 1
ATOM 590 O O . VAL A 1 77 ? 8.241 -0.117 -25.098 1.00 84.44 77 VAL A O 1
ATOM 593 N N . SER A 1 78 ? 7.459 -2.126 -25.719 1.00 81.50 78 SER A N 1
ATOM 594 C CA . SER A 1 78 ? 7.343 -2.662 -24.363 1.00 81.50 78 SER A CA 1
ATOM 595 C C . SER A 1 78 ? 8.714 -2.785 -23.701 1.00 81.50 78 SER A C 1
ATOM 597 O O . SER A 1 78 ? 8.891 -2.292 -22.590 1.00 81.50 78 SER A O 1
ATOM 599 N N . ALA A 1 79 ? 9.695 -3.380 -24.384 1.00 83.38 79 ALA A N 1
ATOM 600 C CA . ALA A 1 79 ? 11.055 -3.522 -23.873 1.00 83.38 79 ALA A CA 1
ATOM 601 C C . ALA A 1 79 ? 11.726 -2.162 -23.642 1.00 83.38 79 ALA A C 1
ATOM 603 O O . ALA A 1 79 ? 12.302 -1.941 -22.581 1.00 83.38 79 ALA A O 1
ATOM 604 N N . ALA A 1 80 ? 11.578 -1.221 -24.576 1.00 82.56 80 ALA A N 1
ATOM 605 C CA . ALA A 1 80 ? 12.082 0.141 -24.466 1.00 82.56 80 ALA A CA 1
ATOM 606 C C . ALA A 1 80 ? 11.451 0.885 -23.290 1.00 82.56 80 ALA A C 1
ATOM 608 O O . ALA A 1 80 ? 12.173 1.496 -22.509 1.00 82.56 80 ALA A O 1
ATOM 609 N N . LYS A 1 81 ? 10.131 0.780 -23.097 1.00 73.06 81 LYS A N 1
ATOM 610 C CA . LYS A 1 81 ? 9.450 1.336 -21.919 1.00 73.06 81 LYS A CA 1
ATOM 611 C C . LYS A 1 81 ? 9.957 0.695 -20.631 1.00 73.06 81 LYS A C 1
ATOM 613 O O . LYS A 1 81 ? 10.244 1.415 -19.685 1.00 73.06 81 LYS A O 1
ATOM 618 N N . THR A 1 82 ? 10.108 -0.627 -20.578 1.00 74.06 82 THR A N 1
ATOM 619 C CA . THR A 1 82 ? 10.646 -1.319 -19.397 1.00 74.06 82 THR A CA 1
ATOM 620 C C . THR A 1 82 ? 12.082 -0.895 -19.091 1.00 74.06 82 THR A C 1
ATOM 622 O O . THR A 1 82 ? 12.403 -0.615 -17.938 1.00 74.06 82 THR A O 1
ATOM 625 N N . ALA A 1 83 ? 12.945 -0.824 -20.102 1.00 75.25 83 ALA A N 1
ATOM 626 C CA . ALA A 1 83 ? 14.341 -0.440 -19.944 1.00 75.25 83 ALA A CA 1
ATOM 627 C C . ALA A 1 83 ? 14.487 1.046 -19.590 1.00 75.25 83 ALA A C 1
ATOM 629 O O . ALA A 1 83 ? 15.323 1.389 -18.756 1.00 75.25 83 ALA A O 1
ATOM 630 N N . LEU A 1 84 ? 13.635 1.908 -20.163 1.00 70.56 84 LEU A N 1
ATOM 631 C CA . LEU A 1 84 ? 13.531 3.314 -19.786 1.00 70.56 84 LEU A CA 1
ATOM 632 C C . LEU A 1 84 ? 13.131 3.400 -18.325 1.00 70.56 84 LEU A C 1
ATOM 634 O O . LEU A 1 84 ? 13.911 3.930 -17.567 1.00 70.56 84 LEU A O 1
ATOM 638 N N . ARG A 1 85 ? 12.045 2.767 -17.881 1.00 65.50 85 ARG A N 1
ATOM 639 C CA . ARG A 1 85 ? 11.617 2.784 -16.467 1.00 65.50 85 ARG A CA 1
ATOM 640 C C . ARG 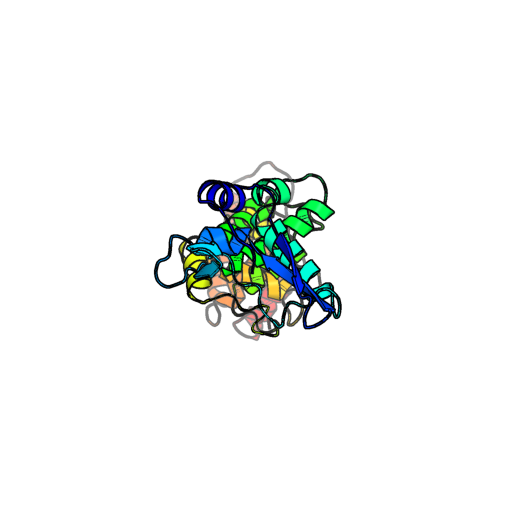A 1 85 ? 12.689 2.315 -15.480 1.00 65.50 85 ARG A C 1
ATOM 642 O O . ARG A 1 85 ? 12.759 2.810 -14.364 1.00 65.50 85 ARG A O 1
ATOM 649 N N . ARG A 1 86 ? 13.559 1.382 -15.883 1.00 63.66 86 ARG A N 1
ATOM 650 C CA . ARG A 1 86 ? 14.708 0.940 -15.068 1.00 63.66 86 ARG A CA 1
ATOM 651 C C . ARG A 1 86 ? 15.824 1.987 -14.950 1.00 63.66 86 ARG A C 1
ATOM 653 O O . ARG A 1 86 ? 16.639 1.874 -14.041 1.00 63.66 86 ARG A O 1
ATOM 660 N N . ARG A 1 87 ? 15.908 2.946 -15.878 1.00 64.50 87 ARG A N 1
ATOM 661 C CA . ARG A 1 87 ? 17.006 3.926 -15.997 1.00 64.50 87 ARG A CA 1
ATOM 662 C C . ARG A 1 87 ? 16.555 5.397 -15.945 1.00 64.50 87 ARG A C 1
ATOM 664 O O . ARG A 1 87 ? 17.372 6.272 -15.680 1.00 64.50 87 ARG A O 1
ATOM 671 N N . SER A 1 88 ? 15.277 5.688 -16.178 1.00 51.53 88 SER A N 1
ATOM 672 C CA . SER A 1 88 ? 14.710 7.024 -16.314 1.00 51.53 88 SER A CA 1
ATOM 673 C C . SER A 1 88 ? 14.226 7.527 -14.962 1.00 51.53 88 SER A C 1
ATOM 675 O O . SER A 1 88 ? 13.136 7.190 -14.511 1.00 51.53 88 SER A O 1
ATOM 677 N N . GLY A 1 89 ? 15.037 8.385 -14.353 1.00 63.56 89 GLY A N 1
ATOM 678 C CA . GLY A 1 89 ? 14.650 9.168 -13.187 1.00 63.56 89 GLY A CA 1
ATOM 679 C C . GLY A 1 89 ? 14.797 8.433 -11.859 1.00 63.56 89 GLY A C 1
ATOM 680 O O . GLY A 1 89 ? 14.754 7.211 -11.756 1.00 63.56 89 GLY A O 1
ATOM 681 N N . SER A 1 90 ? 14.996 9.215 -10.803 1.00 77.06 90 SER A N 1
ATOM 682 C CA . SER A 1 90 ? 14.903 8.697 -9.445 1.00 77.06 90 SER A CA 1
ATOM 683 C C . SER A 1 90 ? 13.442 8.343 -9.176 1.00 77.06 90 SER A C 1
ATOM 685 O O . SER A 1 90 ? 12.589 9.228 -9.218 1.00 77.06 90 SER A O 1
ATOM 687 N N . LEU A 1 91 ? 13.154 7.074 -8.866 1.00 83.81 91 LEU A N 1
ATOM 688 C CA . LEU A 1 91 ? 11.830 6.639 -8.406 1.00 83.81 91 LEU A CA 1
ATOM 689 C C . LEU A 1 91 ? 11.311 7.551 -7.281 1.00 83.81 91 LEU A C 1
ATOM 691 O O . LEU A 1 91 ? 10.150 7.946 -7.276 1.00 83.81 91 LEU A O 1
ATOM 695 N N . ALA A 1 92 ? 12.203 7.961 -6.374 1.00 84.44 92 ALA A N 1
ATOM 696 C CA . ALA A 1 92 ? 11.875 8.906 -5.313 1.00 84.44 92 ALA A CA 1
ATOM 697 C C . ALA A 1 92 ? 11.483 10.283 -5.858 1.00 84.44 92 ALA A C 1
ATOM 699 O O . ALA A 1 92 ? 10.538 10.876 -5.356 1.00 84.44 92 ALA A O 1
ATOM 700 N N . ALA A 1 93 ? 12.164 10.784 -6.893 1.00 83.94 93 ALA A N 1
ATOM 701 C CA . ALA A 1 93 ? 11.803 12.054 -7.518 1.00 83.94 93 ALA A CA 1
ATOM 702 C C . ALA A 1 93 ? 10.432 11.983 -8.208 1.00 83.94 93 ALA A C 1
ATOM 704 O O . ALA A 1 93 ? 9.656 12.923 -8.085 1.00 83.94 93 ALA A O 1
ATOM 705 N N . ALA A 1 94 ? 10.104 10.869 -8.871 1.00 89.81 94 ALA A N 1
ATOM 706 C CA . ALA A 1 94 ? 8.785 10.685 -9.477 1.00 89.81 94 ALA A CA 1
ATOM 707 C C . ALA A 1 94 ? 7.669 10.647 -8.418 1.00 89.81 94 ALA A C 1
ATOM 709 O O . ALA A 1 94 ? 6.654 11.321 -8.571 1.00 89.81 94 ALA A O 1
ATOM 710 N N . LEU A 1 95 ? 7.879 9.918 -7.314 1.00 92.38 95 LEU A N 1
ATOM 711 C CA . LEU A 1 95 ? 6.925 9.832 -6.198 1.00 92.38 95 LEU A CA 1
ATOM 712 C C . LEU A 1 95 ? 6.772 11.146 -5.413 1.00 92.38 95 LEU A C 1
ATOM 714 O O . LEU A 1 95 ? 5.758 11.337 -4.748 1.00 92.38 95 LEU A O 1
ATOM 718 N N . LEU A 1 96 ? 7.769 12.032 -5.474 1.00 89.62 96 LEU A N 1
ATOM 719 C CA . LEU A 1 96 ? 7.770 13.354 -4.837 1.00 89.62 96 LEU A CA 1
ATOM 720 C C . LEU A 1 96 ? 7.386 14.493 -5.798 1.00 89.62 96 LEU A C 1
ATOM 722 O O . LEU A 1 96 ? 7.506 15.655 -5.420 1.00 89.62 96 LEU A O 1
ATOM 726 N N . SER A 1 97 ? 6.977 14.183 -7.031 1.00 90.25 97 SER A N 1
ATOM 727 C CA . SER A 1 97 ? 6.571 15.193 -8.011 1.00 90.25 97 SER A CA 1
ATOM 728 C C . SER A 1 97 ? 5.253 15.863 -7.611 1.00 90.25 97 SER A C 1
ATOM 730 O O . SER A 1 97 ? 4.362 15.211 -7.067 1.00 90.25 97 SER A O 1
ATOM 732 N N . ASP A 1 98 ? 5.100 17.146 -7.943 1.00 88.06 98 ASP A N 1
ATOM 733 C CA . ASP A 1 98 ? 3.830 17.871 -7.789 1.00 88.06 98 ASP A CA 1
ATOM 734 C C . ASP A 1 98 ? 2.817 17.512 -8.896 1.00 88.06 98 ASP A C 1
ATOM 736 O O . ASP A 1 98 ? 1.622 17.787 -8.779 1.00 88.06 98 ASP A O 1
ATOM 740 N N . ASP A 1 99 ? 3.284 16.886 -9.979 1.00 89.88 99 ASP A N 1
ATOM 741 C CA . ASP A 1 99 ? 2.447 16.436 -11.088 1.00 89.88 99 ASP A CA 1
ATOM 742 C C . ASP A 1 99 ? 1.859 15.038 -10.829 1.00 89.88 99 ASP A C 1
ATOM 744 O O . ASP A 1 99 ? 2.582 14.047 -10.691 1.00 89.88 99 ASP A O 1
ATOM 748 N N . VAL A 1 100 ? 0.526 14.949 -10.808 1.00 92.38 100 VAL A N 1
ATOM 749 C CA . VAL A 1 100 ? -0.223 13.722 -10.479 1.00 92.38 100 VAL A CA 1
ATOM 750 C C . VAL A 1 100 ? 0.088 12.576 -11.443 1.00 92.38 100 VAL A C 1
ATOM 752 O O . VAL A 1 100 ? 0.203 11.427 -11.006 1.00 92.38 100 VAL A O 1
ATOM 755 N N . ASP A 1 101 ? 0.243 12.856 -12.737 1.00 87.94 101 ASP A N 1
ATOM 756 C CA . ASP A 1 101 ? 0.512 11.822 -13.742 1.00 87.94 101 ASP A CA 1
ATOM 757 C C . ASP A 1 101 ? 1.946 11.284 -13.637 1.00 87.94 101 ASP A C 1
ATOM 759 O O . ASP A 1 101 ? 2.183 10.075 -13.771 1.00 87.94 101 ASP A O 1
ATOM 763 N N . THR A 1 102 ? 2.900 12.147 -13.286 1.00 87.06 102 THR A N 1
ATOM 764 C CA . THR A 1 102 ? 4.265 11.751 -12.925 1.00 87.06 102 THR A CA 1
ATOM 765 C C . THR A 1 102 ? 4.274 10.866 -11.680 1.00 87.06 102 THR A C 1
ATOM 767 O O . THR A 1 102 ? 4.920 9.816 -11.692 1.00 87.06 102 THR A O 1
ATOM 770 N N . VAL A 1 103 ? 3.510 11.211 -10.636 1.00 93.56 103 VAL A N 1
ATOM 771 C CA . VAL A 1 103 ? 3.396 10.375 -9.427 1.00 93.56 103 VAL A CA 1
ATOM 772 C C . VAL A 1 103 ? 2.791 9.010 -9.757 1.00 93.56 103 VAL A C 1
ATOM 774 O O . VAL A 1 103 ? 3.325 7.989 -9.326 1.00 93.56 103 VAL A O 1
ATOM 777 N N . LYS A 1 104 ? 1.720 8.955 -10.561 1.00 91.81 104 LYS A N 1
ATOM 778 C CA . LYS A 1 104 ? 1.132 7.683 -11.023 1.00 91.81 104 LYS A CA 1
ATOM 779 C C . LYS A 1 104 ? 2.141 6.841 -11.798 1.00 91.81 104 LYS A C 1
ATOM 781 O O . LYS A 1 104 ? 2.216 5.633 -11.587 1.00 91.81 104 LYS A O 1
ATOM 786 N N . THR A 1 105 ? 2.945 7.466 -12.653 1.00 88.56 105 THR A N 1
ATOM 787 C CA . THR A 1 105 ? 4.029 6.772 -13.361 1.00 88.56 105 THR A CA 1
ATOM 788 C C . THR A 1 105 ? 5.053 6.215 -12.372 1.00 88.56 105 THR A C 1
ATOM 790 O O . THR A 1 105 ? 5.382 5.036 -12.453 1.00 88.56 105 THR A O 1
ATOM 793 N N . GLY A 1 106 ? 5.461 7.002 -11.371 1.00 90.94 106 GLY A N 1
ATOM 794 C CA . GLY A 1 106 ? 6.337 6.547 -10.288 1.00 90.94 106 GLY A CA 1
ATOM 795 C C . GLY A 1 106 ? 5.765 5.358 -9.508 1.00 90.94 106 GLY A C 1
ATOM 796 O O . GLY A 1 106 ? 6.477 4.393 -9.254 1.00 90.94 106 GLY A O 1
ATOM 797 N N . ILE A 1 107 ? 4.469 5.365 -9.187 1.00 95.19 107 ILE A N 1
ATOM 798 C CA . ILE A 1 107 ? 3.795 4.234 -8.526 1.00 95.19 107 ILE A CA 1
ATOM 799 C C . ILE A 1 107 ? 3.825 2.981 -9.420 1.00 95.19 107 ILE A C 1
ATOM 801 O O . ILE A 1 107 ? 4.172 1.895 -8.953 1.00 95.19 107 ILE A O 1
ATOM 805 N N . ALA A 1 108 ? 3.525 3.116 -10.714 1.00 90.38 108 ALA A N 1
ATOM 806 C CA . ALA A 1 108 ? 3.596 1.999 -11.656 1.00 90.38 108 ALA A CA 1
ATOM 807 C C . ALA A 1 108 ? 5.032 1.457 -11.812 1.00 90.38 108 ALA A C 1
ATOM 809 O O . ALA A 1 108 ? 5.242 0.247 -11.939 1.00 90.38 108 ALA A O 1
ATOM 810 N N . ASP A 1 109 ? 6.030 2.336 -11.759 1.00 87.88 109 ASP A N 1
ATOM 811 C CA . ASP A 1 109 ? 7.442 1.966 -11.828 1.00 87.88 109 ASP A CA 1
ATOM 812 C C . ASP A 1 109 ? 7.917 1.286 -10.541 1.00 87.88 109 ASP A C 1
ATOM 814 O O . ASP A 1 109 ? 8.698 0.332 -10.619 1.00 87.88 109 ASP A O 1
ATOM 818 N N . THR A 1 110 ? 7.370 1.660 -9.376 1.00 92.06 110 THR A N 1
ATOM 819 C CA . THR A 1 110 ? 7.567 0.912 -8.125 1.00 92.06 110 THR A CA 1
ATOM 820 C C . THR A 1 110 ? 7.199 -0.553 -8.309 1.00 92.06 110 THR A C 1
ATOM 822 O O . THR A 1 110 ? 7.941 -1.413 -7.847 1.00 92.06 110 THR A O 1
ATOM 825 N N . PHE A 1 111 ? 6.104 -0.869 -9.002 1.00 89.69 111 PHE A N 1
ATOM 826 C CA . PHE A 1 111 ? 5.749 -2.261 -9.269 1.00 89.69 111 PHE A CA 1
ATOM 827 C C . PHE A 1 111 ? 6.802 -2.963 -10.140 1.00 89.69 111 PHE A C 1
ATOM 829 O O . PHE A 1 111 ? 7.263 -4.060 -9.817 1.00 89.69 111 PHE A O 1
ATOM 836 N N . ALA A 1 112 ? 7.214 -2.325 -11.238 1.00 84.19 112 ALA A N 1
ATOM 837 C CA . ALA A 1 112 ? 8.167 -2.900 -12.185 1.00 84.19 112 ALA A CA 1
ATOM 838 C C . ALA A 1 112 ? 9.547 -3.162 -11.554 1.00 84.19 112 ALA A C 1
ATOM 840 O O . ALA A 1 112 ? 10.129 -4.228 -11.766 1.00 84.19 112 ALA A O 1
ATOM 841 N N . VAL A 1 113 ? 10.059 -2.211 -10.768 1.00 86.12 113 VAL A N 1
ATOM 842 C CA . VAL A 1 113 ? 11.340 -2.331 -10.051 1.00 86.12 113 VAL A CA 1
ATOM 843 C C . VAL A 1 113 ? 11.191 -3.239 -8.828 1.00 86.12 113 VAL A C 1
ATOM 845 O O . VAL A 1 113 ? 12.017 -4.123 -8.593 1.00 86.12 113 VAL A O 1
ATOM 848 N N . GLY A 1 114 ? 10.095 -3.075 -8.091 1.00 89.12 114 GLY A N 1
ATOM 849 C CA . GLY A 1 114 ? 9.789 -3.760 -6.839 1.00 89.12 114 GLY A CA 1
ATOM 850 C C . GLY A 1 114 ? 9.760 -5.277 -6.950 1.00 89.12 114 GLY A C 1
ATOM 851 O O . GLY A 1 114 ? 10.116 -5.975 -6.006 1.00 89.12 114 GLY A O 1
ATOM 852 N N . ARG A 1 115 ? 9.421 -5.806 -8.128 1.00 88.88 115 ARG A N 1
ATOM 853 C CA . ARG A 1 115 ? 9.494 -7.242 -8.443 1.00 88.88 115 ARG A CA 1
ATOM 854 C C . ARG A 1 115 ? 10.883 -7.861 -8.286 1.00 88.88 115 ARG A C 1
ATOM 856 O O . ARG A 1 115 ? 10.979 -9.083 -8.172 1.00 88.88 115 ARG A O 1
ATOM 863 N N . HIS A 1 116 ? 11.929 -7.043 -8.309 1.00 85.81 116 HIS A N 1
ATOM 864 C CA . HIS A 1 116 ? 13.320 -7.472 -8.206 1.00 85.81 116 HIS A CA 1
ATOM 865 C C . HIS A 1 116 ? 14.036 -6.880 -6.985 1.00 85.81 116 HIS A C 1
ATOM 867 O O . HIS A 1 116 ? 14.993 -7.485 -6.509 1.00 85.81 116 HIS A O 1
ATOM 873 N N . ASP A 1 117 ? 13.566 -5.746 -6.457 1.00 85.81 117 ASP A N 1
ATOM 874 C CA . ASP A 1 117 ? 14.141 -5.084 -5.284 1.00 85.81 117 ASP A CA 1
ATOM 875 C C . ASP A 1 117 ? 13.039 -4.585 -4.328 1.00 85.81 117 ASP A C 1
ATOM 877 O O . ASP A 1 117 ? 12.300 -3.660 -4.678 1.00 85.81 117 ASP A O 1
ATOM 881 N N . PRO A 1 118 ? 12.935 -5.113 -3.090 1.00 93.75 118 PRO A N 1
ATOM 882 C CA . PRO A 1 118 ? 11.916 -4.671 -2.136 1.00 93.75 118 PRO A CA 1
ATOM 883 C C . PRO A 1 118 ? 12.039 -3.183 -1.763 1.00 93.75 118 PRO A C 1
ATOM 885 O O . PRO A 1 118 ? 11.078 -2.593 -1.272 1.00 93.75 118 PRO A O 1
ATOM 888 N N . THR A 1 119 ? 13.189 -2.549 -1.997 1.00 93.62 119 THR A N 1
ATOM 889 C CA . THR A 1 119 ? 13.433 -1.138 -1.667 1.00 93.62 119 THR A CA 1
ATOM 890 C C . THR A 1 119 ? 12.482 -0.192 -2.399 1.00 93.62 119 THR A C 1
ATOM 892 O O . THR A 1 119 ? 12.077 0.811 -1.816 1.00 93.62 119 THR A O 1
ATOM 895 N N . ALA A 1 120 ? 12.044 -0.526 -3.616 1.00 93.62 120 ALA A N 1
ATOM 896 C CA . ALA A 1 120 ? 11.072 0.290 -4.347 1.00 93.62 120 ALA A CA 1
ATOM 897 C C . ALA A 1 120 ? 9.711 0.353 -3.627 1.00 93.62 120 ALA A C 1
ATOM 899 O O . ALA A 1 120 ? 9.140 1.429 -3.452 1.00 93.62 120 ALA A O 1
ATOM 900 N N . PHE A 1 121 ? 9.216 -0.789 -3.140 1.00 97.75 121 PHE A N 1
ATOM 901 C CA . PHE A 1 121 ? 7.974 -0.842 -2.364 1.00 97.75 121 PHE A CA 1
ATOM 902 C C . PHE A 1 121 ? 8.128 -0.189 -0.986 1.00 97.75 121 PHE A C 1
ATOM 904 O O . PHE A 1 121 ? 7.213 0.497 -0.539 1.00 97.75 121 PHE A O 1
ATOM 911 N N . LEU A 1 122 ? 9.286 -0.343 -0.330 1.00 97.44 122 LEU A N 1
ATOM 912 C CA . LEU A 1 122 ? 9.578 0.357 0.929 1.00 97.44 122 LEU A CA 1
ATOM 913 C C . LEU A 1 122 ? 9.565 1.875 0.750 1.00 97.44 122 LEU A C 1
ATOM 915 O O . LEU A 1 122 ? 9.041 2.584 1.604 1.00 97.44 122 LEU A O 1
ATOM 919 N N . LEU A 1 123 ? 10.111 2.371 -0.361 1.00 96.38 123 LEU A N 1
ATOM 920 C CA . LEU A 1 123 ? 10.085 3.788 -0.689 1.00 96.38 123 LEU A CA 1
ATOM 921 C C . LEU A 1 123 ? 8.646 4.279 -0.888 1.00 96.38 123 LEU A C 1
ATOM 923 O O . LEU A 1 123 ? 8.262 5.268 -0.265 1.00 96.38 123 LEU A O 1
ATOM 927 N N . LEU A 1 124 ? 7.837 3.563 -1.677 1.00 97.88 124 LEU A N 1
ATOM 928 C CA . LEU A 1 124 ? 6.420 3.891 -1.865 1.00 97.88 124 LEU A CA 1
ATOM 929 C C . LEU A 1 124 ? 5.658 3.916 -0.534 1.00 97.88 124 LEU A C 1
ATOM 931 O O . LEU A 1 124 ? 4.942 4.875 -0.264 1.00 97.88 124 LEU A O 1
ATOM 935 N N . ALA A 1 125 ? 5.862 2.907 0.315 1.00 98.00 125 ALA A N 1
ATOM 936 C CA . ALA A 1 125 ? 5.273 2.855 1.649 1.00 98.00 125 ALA A CA 1
ATOM 937 C C . ALA A 1 125 ? 5.707 4.049 2.515 1.00 98.00 125 ALA A C 1
ATOM 939 O O . ALA A 1 125 ? 4.862 4.733 3.080 1.00 98.00 125 ALA A O 1
ATOM 940 N N . SER A 1 126 ? 7.004 4.366 2.559 1.00 96.25 126 SER A N 1
ATOM 941 C CA . SER A 1 126 ? 7.534 5.479 3.365 1.00 96.25 126 SER A CA 1
ATOM 942 C C . SER A 1 126 ? 7.041 6.862 2.926 1.00 96.25 126 SER A C 1
ATOM 944 O O . SER A 1 126 ? 7.068 7.814 3.704 1.00 96.25 126 SER A O 1
ATOM 946 N N . LEU A 1 127 ? 6.606 6.981 1.670 1.00 96.06 127 LEU A N 1
ATOM 947 C CA . LEU A 1 127 ? 6.086 8.216 1.095 1.00 96.06 127 LEU A CA 1
ATOM 948 C C . LEU A 1 127 ? 4.558 8.250 1.048 1.00 96.06 127 LEU A C 1
ATOM 950 O O . LEU A 1 127 ? 4.018 9.283 0.665 1.00 96.06 127 LEU A O 1
ATOM 954 N N . PHE A 1 128 ? 3.861 7.184 1.459 1.00 97.00 128 PHE A N 1
ATOM 955 C CA . PHE A 1 128 ? 2.421 7.020 1.247 1.00 97.00 128 PHE A CA 1
ATOM 956 C C . PHE A 1 128 ? 1.604 8.226 1.732 1.00 97.00 128 PHE A C 1
ATOM 958 O O . PHE A 1 128 ? 0.840 8.808 0.963 1.00 97.00 128 PHE A O 1
ATOM 965 N N . GLN A 1 129 ? 1.833 8.680 2.970 1.00 94.75 129 GLN A N 1
ATOM 966 C CA . GLN A 1 129 ? 1.137 9.847 3.532 1.00 94.75 129 GLN A CA 1
ATOM 967 C C . GLN A 1 129 ? 1.413 11.160 2.773 1.00 94.75 129 GLN A C 1
ATOM 969 O O . GLN A 1 129 ? 0.604 12.086 2.817 1.00 94.75 129 GLN A O 1
ATOM 974 N N . ARG A 1 130 ? 2.547 11.256 2.069 1.00 93.31 130 ARG A N 1
ATOM 975 C CA . ARG A 1 130 ? 2.962 12.443 1.305 1.00 93.31 130 ARG A CA 1
ATOM 976 C C . ARG A 1 130 ? 2.464 12.420 -0.136 1.00 93.31 130 ARG A C 1
ATOM 978 O O . ARG A 1 130 ? 2.563 13.443 -0.807 1.00 93.31 130 ARG A O 1
ATOM 985 N N . LEU A 1 131 ? 1.945 11.288 -0.609 1.00 95.50 131 LEU A N 1
ATOM 986 C CA . LEU A 1 131 ? 1.367 11.200 -1.943 1.00 95.50 131 LEU A CA 1
ATOM 987 C C . LEU A 1 131 ? 0.114 12.087 -2.035 1.00 95.50 131 LEU A C 1
ATOM 989 O O . LEU A 1 131 ? -0.660 12.142 -1.066 1.00 95.50 131 LEU A O 1
ATOM 993 N N . PRO A 1 132 ? -0.131 12.729 -3.193 1.00 94.38 132 PRO A N 1
ATOM 994 C CA . PRO A 1 132 ? -1.404 13.381 -3.480 1.00 94.38 132 PRO A CA 1
ATOM 995 C C . PRO A 1 132 ? -2.578 12.423 -3.237 1.00 94.38 132 PRO A C 1
ATOM 997 O O . PRO A 1 132 ? -2.518 11.256 -3.620 1.00 94.38 132 PRO A O 1
ATOM 1000 N N . SER A 1 133 ? -3.671 12.902 -2.638 1.00 90.31 133 SER A N 1
ATOM 1001 C CA . SER A 1 133 ? -4.827 12.052 -2.293 1.00 90.31 133 SER A CA 1
ATOM 1002 C C . SER A 1 133 ? -5.357 11.256 -3.493 1.00 90.31 133 SER A C 1
ATOM 1004 O O . SER A 1 133 ? -5.604 10.060 -3.385 1.00 90.31 133 SER A O 1
ATOM 1006 N N . GLY A 1 134 ? -5.409 11.875 -4.677 1.00 92.25 134 GLY A N 1
ATOM 1007 C CA . GLY A 1 134 ? -5.850 11.232 -5.921 1.00 92.25 134 GLY A CA 1
ATOM 1008 C C . GLY A 1 134 ? -4.973 10.078 -6.433 1.00 92.25 134 GLY A C 1
ATOM 1009 O O . GLY A 1 134 ? -5.336 9.451 -7.429 1.00 92.25 134 GLY A O 1
ATOM 1010 N N . THR A 1 135 ? -3.828 9.786 -5.805 1.00 96.75 135 THR A N 1
ATOM 1011 C CA . THR A 1 135 ? -2.939 8.671 -6.184 1.00 96.75 135 THR A CA 1
ATOM 1012 C C . THR A 1 135 ? -2.778 7.613 -5.093 1.00 96.75 135 THR A C 1
ATOM 1014 O O . THR A 1 135 ? -2.264 6.530 -5.377 1.00 96.75 135 THR A O 1
ATOM 1017 N N . ARG A 1 136 ? -3.254 7.865 -3.866 1.00 97.38 136 ARG A N 1
ATOM 1018 C CA . ARG A 1 136 ? -3.070 6.958 -2.720 1.00 97.38 136 ARG A CA 1
ATOM 1019 C C . ARG A 1 136 ? -3.760 5.612 -2.895 1.00 97.38 136 ARG A C 1
ATOM 1021 O O . ARG A 1 136 ? -3.142 4.593 -2.607 1.00 97.38 136 ARG A O 1
ATOM 1028 N N . ARG A 1 137 ? -4.978 5.577 -3.446 1.00 97.62 137 ARG A N 1
ATOM 1029 C CA . ARG A 1 137 ? -5.655 4.307 -3.779 1.00 97.62 137 ARG A CA 1
ATOM 1030 C C . ARG A 1 137 ? -4.836 3.464 -4.757 1.00 97.62 137 ARG A C 1
ATOM 1032 O O . ARG A 1 137 ? -4.604 2.290 -4.501 1.00 97.62 137 ARG A O 1
ATOM 1039 N N . PHE A 1 138 ? -4.282 4.086 -5.799 1.00 97.75 138 PHE A N 1
ATOM 1040 C CA . PHE A 1 138 ? -3.415 3.394 -6.758 1.00 97.75 138 PHE A CA 1
ATOM 1041 C C . PHE A 1 138 ? -2.108 2.894 -6.115 1.00 97.75 138 PHE A C 1
ATOM 1043 O O . PHE A 1 138 ? -1.620 1.803 -6.424 1.00 97.75 138 PHE A O 1
ATOM 1050 N N . ALA A 1 139 ? -1.547 3.658 -5.173 1.00 98.25 139 ALA A N 1
ATOM 1051 C CA . ALA A 1 139 ? -0.410 3.214 -4.371 1.00 98.25 139 ALA A CA 1
ATOM 1052 C C . ALA A 1 139 ? -0.766 2.031 -3.456 1.00 98.25 139 ALA A C 1
ATOM 1054 O O . ALA A 1 139 ? 0.020 1.089 -3.358 1.00 98.25 139 ALA A O 1
ATOM 1055 N N . ALA A 1 140 ? -1.941 2.047 -2.821 1.00 98.31 140 ALA A N 1
ATOM 1056 C CA . ALA A 1 140 ? -2.427 0.957 -1.979 1.00 98.31 140 ALA A CA 1
ATOM 1057 C C . ALA A 1 140 ? -2.647 -0.323 -2.795 1.00 98.31 140 ALA A C 1
ATOM 1059 O O . ALA A 1 140 ? -2.146 -1.375 -2.410 1.00 98.31 140 ALA A O 1
ATOM 1060 N N . GLU A 1 141 ? -3.289 -0.231 -3.959 1.00 97.56 141 GLU A N 1
ATOM 1061 C CA . GLU A 1 141 ? -3.433 -1.347 -4.904 1.00 97.56 141 GLU A CA 1
ATOM 1062 C C . GLU A 1 141 ? -2.064 -1.902 -5.322 1.00 97.56 141 GLU A C 1
ATOM 1064 O O . GLU A 1 141 ? -1.835 -3.112 -5.305 1.00 97.56 141 GLU A O 1
ATOM 1069 N N . THR A 1 142 ? -1.107 -1.018 -5.615 1.00 97.25 142 THR A N 1
ATOM 1070 C CA . THR A 1 142 ? 0.265 -1.407 -5.970 1.00 97.25 142 THR A CA 1
ATOM 1071 C C . THR A 1 142 ? 0.978 -2.127 -4.822 1.00 97.25 142 THR A C 1
ATOM 1073 O O . THR A 1 142 ? 1.649 -3.136 -5.048 1.00 97.25 142 THR A O 1
ATOM 1076 N N . LEU A 1 143 ? 0.827 -1.655 -3.582 1.00 98.25 143 LEU A N 1
ATOM 1077 C CA . LEU A 1 143 ? 1.366 -2.320 -2.392 1.00 98.25 143 LEU A CA 1
ATOM 1078 C C . LEU A 1 143 ? 0.649 -3.644 -2.105 1.00 98.25 143 LEU A C 1
ATOM 1080 O O . LEU A 1 143 ? 1.299 -4.605 -1.691 1.00 98.25 143 LEU A O 1
ATOM 1084 N N . ALA A 1 144 ? -0.654 -3.741 -2.371 1.00 97.50 144 ALA A N 1
ATOM 1085 C CA . ALA A 1 144 ? -1.434 -4.959 -2.179 1.00 97.50 144 ALA A CA 1
ATOM 1086 C C . ALA A 1 144 ? -0.934 -6.113 -3.057 1.00 97.50 144 ALA A C 1
ATOM 1088 O O . ALA A 1 144 ? -1.014 -7.271 -2.640 1.00 97.50 144 ALA A O 1
ATOM 1089 N N . MET A 1 145 ? -0.289 -5.816 -4.192 1.00 96.12 145 MET A N 1
ATOM 1090 C CA . MET A 1 145 ? 0.405 -6.817 -5.013 1.00 96.12 145 MET A CA 1
ATOM 1091 C C . MET A 1 145 ? 1.529 -7.558 -4.266 1.00 96.12 145 MET A C 1
ATOM 1093 O O . MET A 1 145 ? 1.963 -8.629 -4.68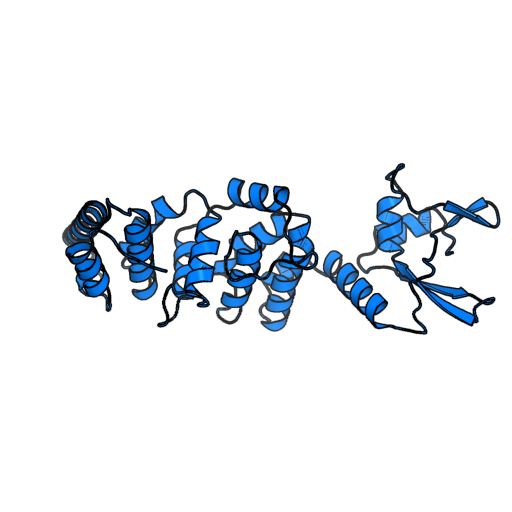5 1.00 96.12 145 MET A O 1
ATOM 1097 N N . THR A 1 146 ? 2.014 -7.015 -3.149 1.00 96.56 146 THR A N 1
ATOM 1098 C CA . THR A 1 146 ? 3.033 -7.653 -2.299 1.00 96.56 146 THR A CA 1
ATOM 1099 C C . THR A 1 146 ? 2.432 -8.557 -1.216 1.00 96.56 146 THR A C 1
ATOM 1101 O O . THR A 1 146 ? 3.160 -9.192 -0.449 1.00 96.56 146 THR A O 1
ATOM 1104 N N . THR A 1 147 ? 1.104 -8.650 -1.160 1.00 95.69 147 THR A N 1
ATOM 1105 C CA . THR A 1 147 ? 0.347 -9.384 -0.141 1.00 95.69 147 THR A CA 1
ATOM 1106 C C . THR A 1 147 ? -0.262 -10.667 -0.720 1.00 95.69 147 THR A C 1
ATOM 1108 O O . THR A 1 147 ? -0.025 -11.027 -1.873 1.00 95.69 147 THR A O 1
ATOM 1111 N N . SER A 1 148 ? -1.040 -11.381 0.093 1.00 90.44 148 SER A N 1
ATOM 1112 C CA . SER A 1 148 ? -1.859 -12.523 -0.339 1.00 90.44 148 SER A CA 1
ATOM 1113 C C . SER A 1 148 ? -3.303 -12.090 -0.626 1.00 90.44 148 SER A C 1
ATOM 1115 O O . SER A 1 148 ? -4.235 -12.788 -0.241 1.00 90.44 148 SER A O 1
ATOM 1117 N N . HIS A 1 149 ? -3.485 -10.914 -1.236 1.00 93.25 149 HIS A N 1
ATOM 1118 C CA . HIS A 1 149 ? -4.801 -10.345 -1.524 1.00 93.25 149 HIS A CA 1
ATOM 1119 C C . HIS A 1 149 ? -5.664 -11.337 -2.335 1.00 93.25 149 HIS A C 1
ATOM 1121 O O . HIS A 1 149 ? -5.218 -11.782 -3.399 1.00 93.25 149 HIS A O 1
ATOM 1127 N N . PRO A 1 150 ? -6.878 -11.694 -1.871 1.00 91.44 150 PRO A N 1
ATOM 1128 C CA . PRO A 1 150 ? -7.673 -12.774 -2.461 1.00 91.44 150 PRO A CA 1
ATOM 1129 C C . PRO A 1 150 ? -8.242 -12.420 -3.839 1.00 91.44 150 PRO A C 1
ATOM 1131 O O . PRO A 1 150 ? -8.382 -13.301 -4.681 1.00 91.44 150 PRO A O 1
ATOM 1134 N N . ASP A 1 151 ? -8.518 -11.139 -4.096 1.00 92.38 151 ASP A N 1
ATOM 1135 C CA . ASP A 1 151 ? -9.111 -10.692 -5.366 1.00 92.38 151 ASP A CA 1
ATOM 1136 C C . ASP A 1 151 ? -8.088 -10.293 -6.442 1.00 92.38 151 ASP A C 1
ATOM 1138 O O . ASP A 1 151 ? -8.457 -9.811 -7.512 1.00 92.38 151 ASP A O 1
ATOM 1142 N N . VAL A 1 152 ? -6.793 -10.525 -6.206 1.00 91.56 152 VAL A N 1
ATOM 1143 C CA . VAL A 1 152 ? -5.779 -10.342 -7.251 1.00 91.56 152 VAL A CA 1
ATOM 1144 C C . VAL A 1 152 ? -5.681 -11.612 -8.090 1.00 91.56 152 VAL A C 1
ATOM 1146 O O . VAL A 1 152 ? -5.323 -12.683 -7.601 1.00 91.56 152 VAL A O 1
ATOM 1149 N N . PHE A 1 153 ? -5.945 -11.489 -9.391 1.00 91.88 153 PHE A N 1
ATOM 1150 C CA . PHE A 1 153 ? -5.716 -12.577 -10.338 1.00 91.88 153 PHE A CA 1
ATOM 1151 C C . PHE A 1 153 ? -4.219 -12.712 -10.646 1.00 91.88 153 PHE A C 1
ATOM 1153 O O . PHE A 1 153 ? -3.647 -11.951 -11.433 1.00 91.88 153 PHE A O 1
ATOM 1160 N N . TRP A 1 154 ? -3.562 -13.670 -9.994 1.00 91.06 154 TRP A N 1
ATOM 1161 C CA . TRP A 1 154 ? -2.118 -13.868 -10.097 1.00 91.06 154 TRP A CA 1
ATOM 1162 C C . TRP A 1 154 ? -1.703 -14.543 -11.410 1.00 91.06 154 TRP A C 1
ATOM 1164 O O . TRP A 1 154 ? -2.175 -15.617 -11.775 1.00 91.06 154 TRP A O 1
ATOM 1174 N N . THR A 1 155 ? -0.748 -13.929 -12.099 1.00 90.06 155 THR A N 1
ATOM 1175 C CA . THR A 1 155 ? -0.150 -14.367 -13.362 1.00 90.06 155 THR A CA 1
ATOM 1176 C C . THR A 1 155 ? 1.365 -14.174 -13.312 1.00 90.06 155 THR A C 1
ATOM 1178 O O . THR A 1 155 ? 1.900 -13.456 -12.468 1.00 90.06 155 THR A O 1
ATOM 1181 N N . ARG A 1 156 ? 2.103 -14.738 -14.277 1.00 82.75 156 ARG A N 1
ATOM 1182 C CA . ARG A 1 156 ? 3.555 -14.487 -14.394 1.00 82.75 156 ARG A CA 1
ATOM 1183 C C . ARG A 1 156 ? 3.898 -13.001 -14.592 1.00 82.75 156 ARG A C 1
ATOM 1185 O O . ARG A 1 156 ? 5.005 -12.577 -14.249 1.00 82.75 156 ARG A O 1
ATOM 1192 N N . GLN A 1 157 ? 2.973 -12.210 -15.144 1.00 79.62 157 GLN A N 1
ATOM 1193 C CA . GLN A 1 157 ? 3.189 -10.783 -15.389 1.00 79.62 157 GLN A CA 1
ATOM 1194 C C . GLN A 1 157 ? 3.048 -9.934 -14.127 1.00 79.62 157 GLN A C 1
ATOM 1196 O O . GLN A 1 157 ? 3.648 -8.861 -14.078 1.00 79.62 157 GLN A O 1
ATOM 1201 N N . ASN A 1 158 ? 2.313 -10.400 -13.114 1.00 85.88 158 ASN A N 1
ATOM 1202 C CA . ASN A 1 158 ? 2.090 -9.633 -11.892 1.00 85.88 158 ASN A CA 1
ATOM 1203 C C . ASN A 1 158 ? 2.593 -10.310 -10.601 1.00 85.88 158 ASN A C 1
ATOM 1205 O O . ASN A 1 158 ? 2.444 -9.760 -9.513 1.00 85.88 158 ASN A O 1
ATOM 1209 N N . TRP A 1 159 ? 3.229 -11.477 -10.722 1.00 91.06 159 TRP A N 1
ATOM 1210 C CA . TRP A 1 159 ? 3.790 -12.211 -9.592 1.00 91.06 159 TRP A CA 1
ATOM 1211 C C . TRP A 1 159 ? 4.959 -11.470 -8.924 1.00 91.06 159 TRP A C 1
ATOM 1213 O O . TRP A 1 159 ? 5.953 -11.130 -9.582 1.00 91.06 159 TRP A O 1
ATOM 1223 N N . ILE A 1 160 ? 4.864 -11.298 -7.601 1.00 92.88 160 ILE A N 1
ATOM 1224 C CA . ILE A 1 160 ? 5.953 -10.833 -6.734 1.00 92.88 160 ILE A CA 1
ATOM 1225 C C . ILE A 1 160 ? 6.618 -12.052 -6.067 1.00 92.88 160 ILE A C 1
ATOM 1227 O O . ILE A 1 160 ? 5.929 -12.806 -5.376 1.00 92.88 160 ILE A O 1
ATOM 1231 N N . PRO A 1 161 ? 7.939 -12.265 -6.231 1.00 92.75 161 PRO A N 1
ATOM 1232 C CA . PRO A 1 161 ? 8.639 -13.377 -5.588 1.00 92.75 161 PRO A CA 1
ATOM 1233 C C . PRO A 1 161 ? 8.558 -13.343 -4.054 1.00 92.75 161 PRO A C 1
ATOM 1235 O O . PRO A 1 161 ? 8.587 -12.276 -3.439 1.00 92.75 161 PRO A O 1
ATOM 1238 N N . ASP A 1 162 ? 8.543 -14.517 -3.416 1.00 94.19 162 ASP A N 1
ATOM 1239 C CA . ASP A 1 162 ? 8.465 -14.630 -1.951 1.00 94.19 162 ASP A CA 1
ATOM 1240 C C . ASP A 1 162 ? 9.629 -13.971 -1.219 1.00 94.19 162 ASP A C 1
ATOM 1242 O O . ASP A 1 162 ? 9.433 -13.402 -0.148 1.00 94.19 162 ASP A O 1
ATOM 1246 N N . THR A 1 163 ? 10.821 -13.980 -1.812 1.00 94.44 163 THR A N 1
ATOM 1247 C CA . THR A 1 163 ? 12.002 -13.297 -1.270 1.00 94.44 163 THR A CA 1
ATOM 1248 C C . THR A 1 163 ? 11.773 -11.791 -1.131 1.00 94.44 163 THR A C 1
ATOM 1250 O O . THR A 1 163 ? 12.139 -11.203 -0.114 1.00 94.44 163 THR A O 1
ATOM 1253 N N . ILE A 1 164 ? 11.092 -11.173 -2.101 1.00 95.38 164 ILE A N 1
ATOM 1254 C CA . ILE A 1 164 ? 10.716 -9.755 -2.069 1.00 95.38 164 ILE A CA 1
ATOM 1255 C C . ILE A 1 164 ? 9.652 -9.513 -0.992 1.00 95.38 164 ILE A C 1
ATOM 1257 O O . ILE A 1 164 ? 9.811 -8.614 -0.164 1.00 95.38 164 ILE A O 1
ATOM 1261 N N . ARG A 1 165 ? 8.595 -10.341 -0.952 1.00 96.31 165 ARG A N 1
ATOM 1262 C CA . ARG A 1 165 ? 7.520 -10.231 0.056 1.00 96.31 165 ARG A CA 1
ATOM 1263 C C . ARG A 1 165 ? 8.055 -10.382 1.482 1.00 96.31 165 ARG A C 1
ATOM 1265 O O . ARG A 1 165 ? 7.678 -9.621 2.371 1.00 96.31 165 ARG A O 1
ATOM 1272 N N . ALA A 1 166 ? 8.950 -11.342 1.703 1.00 95.25 166 ALA A N 1
ATOM 1273 C CA . ALA A 1 166 ? 9.606 -11.561 2.988 1.00 95.25 166 ALA A CA 1
ATOM 1274 C C . ALA A 1 166 ? 10.487 -10.366 3.380 1.00 95.25 166 ALA A C 1
ATOM 1276 O O . ALA A 1 166 ? 10.382 -9.879 4.507 1.00 95.25 166 ALA A O 1
ATOM 1277 N N . GLY A 1 167 ? 11.283 -9.842 2.440 1.00 95.50 167 GLY A N 1
ATOM 1278 C CA . GLY A 1 167 ? 12.104 -8.650 2.661 1.00 95.50 167 GLY A CA 1
ATOM 1279 C C . GLY A 1 167 ? 11.279 -7.419 3.0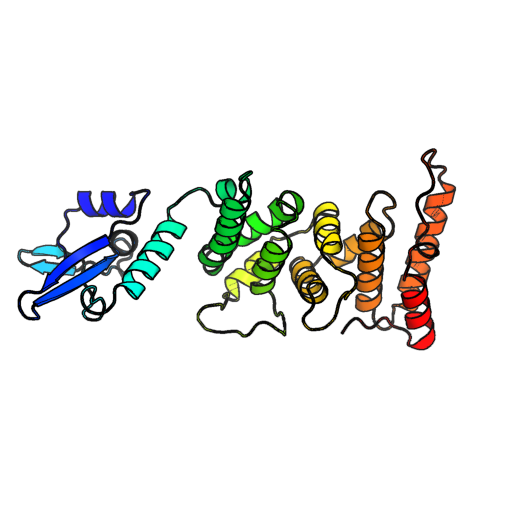54 1.00 95.50 167 GLY A C 1
ATOM 1280 O O . GLY A 1 167 ? 11.693 -6.659 3.931 1.00 95.50 167 GLY A O 1
ATOM 1281 N N . LEU A 1 168 ? 10.089 -7.254 2.466 1.00 96.25 168 LEU A N 1
ATOM 1282 C CA . LEU A 1 168 ? 9.149 -6.199 2.848 1.00 96.25 168 LEU A CA 1
ATOM 1283 C C . LEU A 1 168 ? 8.613 -6.385 4.262 1.00 96.25 168 LEU A C 1
ATOM 1285 O O . LEU A 1 168 ? 8.773 -5.485 5.080 1.00 96.25 168 LEU A O 1
ATOM 1289 N N . ARG A 1 169 ? 8.045 -7.554 4.581 1.00 96.19 169 ARG A N 1
ATOM 1290 C CA . ARG A 1 169 ? 7.493 -7.840 5.921 1.00 96.19 169 ARG A CA 1
ATOM 1291 C C . ARG A 1 169 ? 8.531 -7.656 7.030 1.00 96.19 169 ARG A C 1
ATOM 1293 O O . ARG A 1 169 ? 8.223 -7.164 8.116 1.00 96.19 169 ARG A O 1
ATOM 1300 N N . GLN A 1 170 ? 9.786 -8.003 6.752 1.00 96.44 170 GLN A N 1
ATOM 1301 C CA . GLN A 1 170 ? 10.869 -7.841 7.715 1.00 96.44 170 GLN A CA 1
ATOM 1302 C C . GLN A 1 170 ? 11.184 -6.366 8.013 1.00 96.44 170 GLN A C 1
ATOM 1304 O O . GLN A 1 170 ? 11.480 -6.044 9.164 1.00 96.44 170 GLN A O 1
ATOM 1309 N N . ARG A 1 171 ? 11.119 -5.482 7.007 1.00 96.94 171 ARG A N 1
ATOM 1310 C CA . ARG A 1 171 ? 11.636 -4.101 7.079 1.00 96.94 171 ARG A CA 1
ATOM 1311 C C . ARG A 1 171 ? 10.560 -3.026 7.211 1.00 96.94 171 ARG A C 1
ATOM 1313 O O . ARG A 1 171 ? 10.832 -1.982 7.795 1.00 96.94 171 ARG A O 1
ATOM 1320 N N . LEU A 1 172 ? 9.377 -3.245 6.648 1.00 97.81 172 LEU A N 1
ATOM 1321 C CA . LEU A 1 172 ? 8.313 -2.250 6.608 1.00 97.81 172 LEU A CA 1
ATOM 1322 C C . LEU A 1 172 ? 7.674 -2.114 7.988 1.00 97.81 172 LEU A C 1
ATOM 1324 O O . LEU A 1 172 ? 7.219 -3.099 8.569 1.00 97.81 172 LEU A O 1
ATOM 1328 N N . ARG A 1 173 ? 7.625 -0.886 8.502 1.00 97.12 173 ARG A N 1
ATOM 1329 C CA . ARG A 1 173 ? 6.935 -0.538 9.745 1.00 97.12 173 ARG A CA 1
ATOM 1330 C C . ARG A 1 173 ? 6.095 0.701 9.494 1.00 97.12 173 ARG A C 1
ATOM 1332 O O . ARG A 1 173 ? 6.651 1.746 9.172 1.00 97.12 173 ARG A O 1
ATOM 1339 N N . TRP A 1 174 ? 4.783 0.582 9.650 1.00 97.94 174 TRP A N 1
ATOM 1340 C CA . TRP A 1 174 ? 3.882 1.719 9.508 1.00 97.94 174 TRP A CA 1
ATOM 1341 C C . TRP A 1 174 ? 4.011 2.643 10.715 1.00 97.94 174 TRP A C 1
ATOM 1343 O O . TRP A 1 174 ? 4.029 2.174 11.855 1.00 97.94 174 TRP A O 1
ATOM 1353 N N . THR A 1 175 ? 4.099 3.949 10.504 1.00 96.25 175 THR A N 1
ATOM 1354 C CA . THR A 1 175 ? 3.861 4.905 11.592 1.00 96.25 175 THR A CA 1
ATOM 1355 C C . THR A 1 175 ? 2.357 5.042 11.840 1.00 96.25 175 THR A C 1
ATOM 1357 O O . THR A 1 175 ? 1.553 4.645 10.997 1.00 96.25 175 THR A O 1
ATOM 1360 N N . GLU A 1 176 ? 1.946 5.609 12.976 1.00 96.25 176 GLU A N 1
ATOM 1361 C CA . GLU A 1 176 ? 0.523 5.913 13.199 1.00 96.25 176 GLU A CA 1
ATOM 1362 C C . GLU A 1 176 ? -0.028 6.844 12.113 1.00 96.25 176 GLU A C 1
ATOM 1364 O O . GLU A 1 176 ? -1.126 6.613 11.615 1.00 96.25 176 GLU A O 1
ATOM 1369 N N . SER A 1 177 ? 0.760 7.829 11.670 1.00 95.88 177 SER A N 1
ATOM 1370 C CA . SER A 1 177 ? 0.380 8.723 10.571 1.00 95.88 177 SER A CA 1
ATOM 1371 C C . SER A 1 177 ? 0.160 7.977 9.254 1.00 95.88 177 SER A C 1
ATOM 1373 O O . SER A 1 177 ? -0.778 8.296 8.525 1.00 95.88 177 SER A O 1
ATOM 1375 N N . ASP A 1 178 ? 0.975 6.959 8.956 1.00 97.31 178 ASP A N 1
ATOM 1376 C CA . ASP A 1 178 ? 0.776 6.134 7.759 1.00 97.31 178 ASP A CA 1
ATOM 1377 C C . ASP A 1 178 ? -0.493 5.281 7.871 1.00 97.31 178 ASP A C 1
ATOM 1379 O O . ASP A 1 178 ? -1.244 5.176 6.904 1.00 97.31 178 ASP A O 1
ATOM 1383 N N . ILE A 1 179 ? -0.766 4.712 9.054 1.00 98.44 179 ILE A N 1
ATOM 1384 C CA . ILE A 1 179 ? -2.002 3.959 9.314 1.00 98.44 179 ILE A CA 1
ATOM 1385 C C . ILE A 1 179 ? -3.214 4.873 9.131 1.00 98.44 179 ILE A C 1
ATOM 1387 O O . ILE A 1 179 ? -4.144 4.506 8.423 1.00 98.44 179 ILE A O 1
ATOM 1391 N N . VAL A 1 180 ? -3.195 6.080 9.697 1.00 98.12 180 VAL A N 1
ATOM 1392 C CA . VAL A 1 180 ? -4.271 7.069 9.523 1.00 98.12 180 VAL A CA 1
ATOM 1393 C C . VAL A 1 180 ? -4.462 7.412 8.047 1.00 98.12 180 VAL A C 1
ATOM 1395 O O . VAL A 1 180 ? -5.597 7.433 7.570 1.00 98.12 180 VAL A O 1
ATOM 1398 N N . ALA A 1 181 ? -3.373 7.649 7.310 1.00 97.56 181 ALA A N 1
ATOM 1399 C CA . ALA A 1 181 ? -3.438 7.943 5.882 1.00 97.56 181 ALA A CA 1
ATOM 1400 C C . ALA A 1 181 ? -4.060 6.786 5.088 1.00 97.56 181 ALA A C 1
ATOM 1402 O O . ALA A 1 181 ? -4.889 7.041 4.224 1.00 97.56 181 ALA A O 1
ATOM 1403 N N . LEU A 1 182 ? -3.707 5.535 5.401 1.00 98.50 182 LEU A N 1
ATOM 1404 C CA . LEU A 1 182 ? -4.293 4.339 4.789 1.00 98.50 182 LEU A CA 1
ATOM 1405 C C . LEU A 1 182 ? -5.784 4.193 5.131 1.00 98.50 182 LEU A C 1
ATOM 1407 O O . LEU A 1 182 ? -6.600 3.996 4.236 1.00 98.50 182 LEU A O 1
ATOM 1411 N N . LEU A 1 183 ? -6.152 4.320 6.408 1.00 98.44 183 LEU A N 1
ATOM 1412 C CA . LEU A 1 183 ? -7.536 4.160 6.869 1.00 98.44 183 LEU A CA 1
ATOM 1413 C C . LEU A 1 183 ? -8.468 5.264 6.354 1.00 98.44 183 LEU A C 1
ATOM 1415 O O . LEU A 1 183 ? -9.657 5.024 6.187 1.00 98.44 183 LEU A O 1
ATOM 1419 N N . THR A 1 184 ? -7.934 6.450 6.054 1.00 97.62 184 THR A N 1
ATOM 1420 C CA . THR A 1 184 ? -8.698 7.550 5.440 1.00 97.62 184 THR A CA 1
ATOM 1421 C C . THR A 1 184 ? -9.099 7.247 3.989 1.00 97.62 184 THR A C 1
ATOM 1423 O O . THR A 1 184 ? -10.027 7.860 3.472 1.00 97.62 184 THR A O 1
ATOM 1426 N N . GLU A 1 185 ? -8.437 6.299 3.318 1.00 98.12 185 GLU A N 1
ATOM 1427 C CA . GLU A 1 185 ? -8.806 5.901 1.952 1.00 98.12 185 GLU A CA 1
ATOM 1428 C C . GLU A 1 185 ? -10.016 4.952 1.903 1.00 98.12 185 GLU A C 1
ATOM 1430 O O . GLU A 1 185 ? -10.578 4.752 0.820 1.00 98.12 185 GLU A O 1
ATOM 1435 N N . ILE A 1 186 ? -10.417 4.381 3.048 1.00 97.69 186 ILE A N 1
ATOM 1436 C CA . ILE A 1 186 ? -11.597 3.518 3.171 1.00 97.69 186 ILE A CA 1
ATOM 1437 C C . ILE A 1 186 ? -12.851 4.387 3.048 1.00 97.69 186 ILE A C 1
ATOM 1439 O O . ILE A 1 186 ? -13.065 5.299 3.844 1.00 97.69 186 ILE A O 1
ATOM 1443 N N . ASP A 1 187 ? -13.668 4.109 2.035 1.00 95.06 187 ASP A N 1
ATOM 1444 C CA . ASP A 1 187 ? -14.937 4.801 1.811 1.00 95.06 187 ASP A CA 1
ATOM 1445 C C . ASP A 1 187 ? -16.108 4.119 2.534 1.00 95.06 187 ASP A C 1
ATOM 1447 O O . ASP A 1 187 ? -15.937 3.181 3.312 1.00 95.06 187 ASP A O 1
ATOM 1451 N N . GLU A 1 188 ? -17.317 4.620 2.287 1.00 93.62 188 GLU A N 1
ATOM 1452 C CA . GLU A 1 188 ? -18.568 4.161 2.900 1.00 93.62 188 GLU A CA 1
ATOM 1453 C C . GLU A 1 188 ? -18.887 2.685 2.612 1.00 93.62 188 GLU A C 1
ATOM 1455 O O . GLU A 1 188 ? -19.645 2.069 3.357 1.00 93.62 188 GLU A O 1
ATOM 1460 N N . ALA A 1 189 ? -18.288 2.085 1.572 1.00 94.69 189 ALA A N 1
ATOM 1461 C CA . ALA A 1 189 ? -18.414 0.649 1.314 1.00 94.69 189 ALA A CA 1
ATOM 1462 C C . ALA A 1 189 ? -17.652 -0.202 2.347 1.00 94.69 189 ALA A C 1
ATOM 1464 O O . ALA A 1 189 ? -17.840 -1.417 2.421 1.00 94.69 189 ALA A O 1
ATOM 1465 N N . GLY A 1 190 ? -16.787 0.431 3.141 1.00 95.81 190 GLY A N 1
ATOM 1466 C CA . GLY A 1 190 ? -16.052 -0.187 4.224 1.00 95.81 190 GLY A CA 1
ATOM 1467 C C . GLY A 1 190 ? -15.063 -1.248 3.768 1.00 95.81 190 GLY A C 1
ATOM 1468 O O . GLY A 1 190 ? -14.519 -1.219 2.659 1.00 95.81 190 GLY A O 1
ATOM 1469 N N . ILE A 1 191 ? -14.799 -2.193 4.664 1.00 96.44 191 ILE A N 1
ATOM 1470 C CA . ILE A 1 191 ? -13.951 -3.352 4.404 1.00 96.44 191 ILE A CA 1
ATOM 1471 C C . ILE A 1 191 ? -14.890 -4.477 3.991 1.00 96.44 191 ILE A C 1
ATOM 1473 O O . ILE A 1 191 ? -15.579 -5.031 4.831 1.00 96.44 191 ILE A O 1
ATOM 1477 N N . GLN A 1 192 ? -14.977 -4.740 2.691 1.00 93.94 192 GLN A N 1
ATOM 1478 C CA . GLN A 1 192 ? -15.763 -5.827 2.113 1.00 93.94 192 GLN A CA 1
ATOM 1479 C C . GLN A 1 192 ? -15.018 -6.367 0.894 1.00 93.94 192 GLN A C 1
ATOM 1481 O O . GLN A 1 192 ? -14.127 -5.714 0.343 1.00 93.94 192 GLN A O 1
ATOM 1486 N N . ARG A 1 193 ? -15.383 -7.565 0.437 1.00 93.81 193 ARG A N 1
ATOM 1487 C CA . ARG A 1 193 ? -14.764 -8.158 -0.749 1.00 93.81 193 ARG A CA 1
ATOM 1488 C C . ARG A 1 193 ? -14.895 -7.245 -1.980 1.00 93.81 193 ARG A C 1
ATOM 1490 O O . ARG A 1 193 ? -15.992 -6.818 -2.330 1.00 93.81 193 ARG A O 1
ATOM 1497 N N . GLY A 1 194 ? -13.782 -6.989 -2.663 1.00 93.62 194 GLY A N 1
ATOM 1498 C CA . GLY A 1 194 ? -13.700 -6.126 -3.841 1.00 93.62 194 GLY A CA 1
ATOM 1499 C C . GLY A 1 194 ? -13.639 -4.622 -3.552 1.00 93.62 194 GLY A C 1
ATOM 1500 O O . GLY A 1 194 ? -13.542 -3.848 -4.504 1.00 93.62 194 GLY A O 1
ATOM 1501 N N . THR A 1 195 ? -13.678 -4.185 -2.287 1.00 96.81 195 THR A N 1
ATOM 1502 C CA . THR A 1 195 ? -13.577 -2.758 -1.940 1.00 96.81 195 THR A CA 1
ATOM 1503 C C . THR A 1 195 ? -12.131 -2.313 -1.727 1.00 96.81 195 THR A C 1
ATOM 1505 O O . THR A 1 195 ? -11.215 -3.109 -1.483 1.00 96.81 195 THR A O 1
ATOM 1508 N N . ILE A 1 196 ? -11.917 -0.994 -1.751 1.00 97.31 196 ILE A N 1
ATOM 1509 C CA . ILE A 1 196 ? -10.637 -0.410 -1.339 1.00 97.31 196 ILE A CA 1
ATOM 1510 C C . ILE A 1 196 ? -10.322 -0.733 0.131 1.00 97.31 196 ILE A C 1
ATOM 1512 O O . ILE A 1 196 ? -9.159 -0.940 0.467 1.00 97.31 196 ILE A O 1
ATOM 1516 N N . GLY A 1 197 ? -11.331 -0.870 1.000 1.00 98.06 197 GLY A N 1
ATOM 1517 C CA . GLY A 1 197 ? -11.131 -1.234 2.404 1.00 98.06 197 GLY A CA 1
ATOM 1518 C C . GLY A 1 197 ? -10.477 -2.603 2.591 1.00 98.06 197 GLY A C 1
ATOM 1519 O O . GLY A 1 197 ? -9.550 -2.732 3.392 1.00 98.06 197 GLY A O 1
ATOM 1520 N N . GLN A 1 198 ? -10.859 -3.604 1.792 1.00 97.69 198 GLN A N 1
ATOM 1521 C CA . GLN A 1 198 ? -10.165 -4.898 1.776 1.00 97.69 198 GLN A CA 1
ATOM 1522 C C . GLN A 1 198 ? -8.699 -4.754 1.348 1.00 97.69 198 GLN A C 1
ATOM 1524 O O . GLN A 1 198 ? -7.807 -5.334 1.976 1.00 97.69 198 GLN A O 1
ATOM 1529 N N . THR A 1 199 ? -8.438 -3.944 0.319 1.00 98.19 199 THR A N 1
ATOM 1530 C CA . THR A 1 199 ? -7.073 -3.656 -0.147 1.00 98.19 199 THR A CA 1
ATOM 1531 C C . THR A 1 199 ? -6.239 -3.041 0.977 1.00 98.19 199 THR A C 1
ATOM 1533 O O . THR A 1 199 ? -5.143 -3.522 1.273 1.00 98.19 199 THR A O 1
ATOM 1536 N N . ILE A 1 200 ? -6.779 -2.031 1.664 1.00 98.44 200 ILE A N 1
ATOM 1537 C CA . ILE A 1 200 ? -6.126 -1.357 2.791 1.00 98.44 200 ILE A CA 1
ATOM 1538 C C . ILE A 1 200 ? -5.845 -2.326 3.944 1.00 98.44 200 ILE A C 1
ATOM 1540 O O . ILE A 1 200 ? -4.725 -2.333 4.460 1.00 98.44 200 ILE A O 1
ATOM 1544 N N . TYR A 1 201 ? -6.796 -3.192 4.308 1.00 98.19 201 TYR A N 1
ATOM 1545 C CA . TYR A 1 201 ? -6.589 -4.212 5.341 1.00 98.19 201 TYR A CA 1
ATOM 1546 C C . TYR A 1 201 ? -5.379 -5.110 5.025 1.00 98.19 201 TYR A C 1
ATOM 1548 O O . TYR A 1 201 ? -4.511 -5.329 5.876 1.00 98.19 201 TYR A O 1
ATOM 1556 N N . HIS A 1 202 ? -5.261 -5.581 3.781 1.00 97.81 202 HIS A N 1
ATOM 1557 C CA . HIS A 1 202 ? -4.125 -6.406 3.369 1.00 97.81 202 HIS A CA 1
ATOM 1558 C C . HIS A 1 202 ? -2.798 -5.634 3.329 1.00 97.81 202 HIS A C 1
ATOM 1560 O O . HIS A 1 202 ? -1.760 -6.200 3.684 1.00 97.81 202 HIS A O 1
ATOM 1566 N N . VAL A 1 203 ? -2.811 -4.357 2.937 1.00 98.38 203 VAL A N 1
ATOM 1567 C CA . VAL A 1 203 ? -1.620 -3.488 2.939 1.00 98.38 203 VAL A CA 1
ATOM 1568 C C . VAL A 1 203 ? -1.130 -3.210 4.363 1.00 98.38 203 VAL A C 1
ATOM 1570 O O . VAL A 1 203 ? 0.075 -3.277 4.627 1.00 98.38 203 VAL A O 1
ATOM 1573 N N . LEU A 1 204 ? -2.038 -2.967 5.311 1.00 98.31 204 LEU A N 1
ATOM 1574 C CA . LEU A 1 204 ? -1.693 -2.813 6.727 1.00 98.31 204 LEU A CA 1
ATOM 1575 C C . LEU A 1 204 ? -0.980 -4.061 7.263 1.00 98.31 204 LEU A C 1
ATOM 1577 O O . LEU A 1 204 ? 0.047 -3.943 7.932 1.00 98.31 204 LEU A O 1
ATOM 1581 N N . ALA A 1 205 ? -1.449 -5.249 6.871 1.00 96.81 205 ALA A N 1
ATOM 1582 C CA . ALA A 1 205 ? -0.885 -6.535 7.276 1.00 96.81 205 ALA A CA 1
ATOM 1583 C C . ALA A 1 205 ? 0.528 -6.835 6.727 1.00 96.81 205 ALA A C 1
ATOM 1585 O O . ALA A 1 205 ? 1.107 -7.869 7.074 1.00 96.81 205 ALA A O 1
ATOM 1586 N N . ILE A 1 206 ? 1.112 -5.964 5.891 1.00 97.50 206 ILE A N 1
ATOM 1587 C CA . ILE A 1 206 ? 2.534 -6.064 5.524 1.00 97.50 206 ILE A CA 1
ATOM 1588 C C . ILE A 1 206 ? 3.421 -5.836 6.759 1.00 97.50 206 ILE A C 1
ATOM 1590 O O . ILE A 1 206 ? 4.400 -6.563 6.947 1.00 97.50 206 ILE A O 1
ATOM 1594 N N . ASP A 1 207 ? 3.079 -4.863 7.611 1.00 97.62 207 ASP A N 1
ATOM 1595 C CA . ASP A 1 207 ? 3.753 -4.638 8.892 1.00 97.62 207 ASP A CA 1
ATOM 1596 C C . ASP A 1 207 ? 3.232 -5.641 9.923 1.00 97.62 207 ASP A C 1
ATOM 1598 O O . ASP A 1 207 ? 2.089 -5.561 10.352 1.00 97.62 207 ASP A O 1
ATOM 1602 N N . GLN A 1 208 ? 4.073 -6.559 10.394 1.00 94.25 208 GLN A N 1
ATOM 1603 C CA . GLN A 1 208 ? 3.672 -7.564 11.388 1.00 94.25 208 GLN A CA 1
ATOM 1604 C C . GLN A 1 208 ? 3.238 -6.965 12.739 1.00 94.25 208 GLN A C 1
ATOM 1606 O O . GLN A 1 208 ? 2.597 -7.648 13.536 1.00 94.25 208 GLN A O 1
ATOM 1611 N N . GLN A 1 209 ? 3.570 -5.699 12.998 1.00 94.44 209 GLN A N 1
ATOM 1612 C CA . GLN A 1 209 ? 3.304 -4.991 14.248 1.00 94.44 209 GLN A CA 1
ATOM 1613 C C . GLN A 1 209 ? 2.206 -3.928 14.113 1.00 94.44 209 GLN A C 1
ATOM 1615 O O . GLN A 1 209 ? 2.004 -3.149 15.040 1.00 94.44 209 GLN A O 1
ATOM 1620 N N . PHE A 1 210 ? 1.478 -3.860 12.991 1.00 96.06 210 PHE A N 1
ATOM 1621 C CA . PHE A 1 210 ? 0.467 -2.810 12.808 1.00 96.06 210 PHE A CA 1
ATOM 1622 C C . PHE A 1 210 ? -0.646 -2.868 13.869 1.00 96.06 210 PHE A C 1
ATOM 1624 O O . PHE A 1 210 ? -1.121 -1.832 14.323 1.00 96.06 210 PHE A O 1
ATOM 1631 N N . GLN A 1 211 ? -1.011 -4.075 14.319 1.00 95.00 211 GLN A N 1
ATOM 1632 C CA . GLN A 1 211 ? -2.081 -4.292 15.299 1.00 95.00 211 GLN A CA 1
ATOM 1633 C C . GLN A 1 211 ? -1.830 -3.567 16.624 1.00 95.00 211 GLN A C 1
ATOM 1635 O O . GLN A 1 211 ? -2.758 -2.993 17.185 1.00 95.00 211 GLN A O 1
ATOM 1640 N N . SER A 1 212 ? -0.579 -3.517 17.100 1.00 95.25 212 SER A N 1
ATOM 1641 C CA . SER A 1 212 ? -0.252 -2.848 18.368 1.00 95.25 212 SER A CA 1
ATOM 1642 C C . SER A 1 212 ? -0.385 -1.323 18.303 1.00 95.25 212 SER A C 1
ATOM 1644 O O . SER A 1 212 ? -0.250 -0.665 19.327 1.00 95.25 212 SER A O 1
ATOM 1646 N N . LYS A 1 213 ? -0.607 -0.758 17.109 1.00 97.31 213 LYS A N 1
ATOM 1647 C CA . LYS A 1 213 ? -0.745 0.684 16.858 1.00 97.31 213 LYS A CA 1
ATOM 1648 C C . LYS A 1 213 ? -2.206 1.096 16.636 1.00 97.31 213 LYS A C 1
ATOM 1650 O O . LYS A 1 213 ? -2.518 2.279 16.700 1.00 97.31 213 LYS A O 1
ATOM 1655 N N . LEU A 1 214 ? -3.108 0.138 16.389 1.00 97.75 214 LEU A N 1
ATOM 1656 C CA . LEU A 1 214 ? -4.516 0.419 16.079 1.00 97.75 214 LEU A CA 1
ATOM 1657 C C . LEU A 1 214 ? -5.259 1.059 17.253 1.00 97.75 214 LEU A C 1
ATOM 1659 O O . LEU A 1 214 ? -6.051 1.968 17.032 1.00 97.75 214 LEU A O 1
ATOM 1663 N N . SER A 1 215 ? -4.982 0.635 18.491 1.00 96.94 215 SER A N 1
ATOM 1664 C CA . SER A 1 215 ? -5.581 1.253 19.682 1.00 96.94 215 SER A CA 1
ATOM 1665 C C . SER A 1 215 ? -5.174 2.720 19.815 1.00 96.94 215 SER A C 1
ATOM 1667 O O . SER A 1 215 ? -6.029 3.563 20.072 1.00 96.94 215 SER A O 1
ATOM 1669 N N . GLY A 1 216 ? -3.899 3.034 19.558 1.00 96.44 216 GLY A N 1
ATOM 1670 C CA . GLY A 1 216 ? -3.393 4.406 19.505 1.00 96.44 216 GLY A CA 1
ATOM 1671 C C . GLY A 1 216 ? -4.159 5.248 18.488 1.00 96.44 216 GLY A C 1
ATOM 1672 O O . GLY A 1 216 ? -4.657 6.314 18.832 1.00 96.44 216 GLY A O 1
ATOM 1673 N N . VAL A 1 217 ? -4.355 4.735 17.269 1.00 97.62 217 VAL A N 1
ATOM 1674 C CA . VAL A 1 217 ? -5.118 5.437 16.222 1.00 97.62 217 VAL A CA 1
ATOM 1675 C C . VAL A 1 217 ? -6.596 5.604 16.590 1.00 97.62 217 VAL A C 1
ATOM 1677 O O . VAL A 1 217 ? -7.122 6.704 16.446 1.00 97.62 217 VAL A O 1
ATOM 1680 N N . ALA A 1 218 ? -7.263 4.564 17.097 1.00 97.56 218 ALA A N 1
ATOM 1681 C CA . ALA A 1 218 ? -8.676 4.623 17.487 1.00 97.56 218 ALA A CA 1
ATOM 1682 C C . ALA A 1 218 ? -8.933 5.664 18.596 1.00 97.56 218 ALA A C 1
ATOM 1684 O O . ALA A 1 218 ? -9.884 6.449 18.528 1.00 97.56 218 ALA A O 1
ATOM 1685 N N . LEU A 1 219 ? -8.046 5.712 19.592 1.00 95.75 219 LEU A N 1
ATOM 1686 C CA . LEU A 1 219 ? -8.135 6.624 20.736 1.00 95.75 219 LEU A CA 1
ATOM 1687 C C . LEU A 1 219 ? -7.615 8.036 20.430 1.00 95.75 219 LEU A C 1
ATOM 1689 O O . LEU A 1 219 ? -7.888 8.978 21.177 1.00 95.75 219 LEU A O 1
ATOM 1693 N N . ASN A 1 220 ? -6.882 8.221 19.331 1.00 94.12 220 ASN A N 1
ATOM 1694 C CA . ASN A 1 220 ? -6.326 9.515 18.973 1.00 94.12 220 ASN A CA 1
ATOM 1695 C C . ASN A 1 220 ? -7.409 10.450 18.417 1.00 94.12 220 ASN A C 1
ATOM 1697 O O . ASN A 1 220 ? -7.642 10.528 17.213 1.00 94.12 220 ASN A O 1
ATOM 1701 N N . ARG A 1 221 ? -8.007 11.259 19.295 1.00 91.62 221 ARG A N 1
ATOM 1702 C CA . ARG A 1 221 ? -9.012 12.272 18.929 1.00 91.62 221 ARG A CA 1
ATOM 1703 C C . ARG A 1 221 ? -8.489 13.324 17.942 1.00 91.62 221 ARG A C 1
ATOM 1705 O O . ARG A 1 221 ? -9.284 14.076 17.392 1.00 91.62 221 ARG A O 1
ATOM 1712 N N . THR A 1 222 ? -7.179 13.419 17.689 1.00 91.12 222 THR A N 1
ATOM 1713 C CA . THR A 1 222 ? -6.630 14.382 16.717 1.00 91.12 222 THR A CA 1
ATOM 1714 C C . THR A 1 222 ? -6.828 13.963 15.252 1.00 91.12 222 THR A C 1
ATOM 1716 O O . THR A 1 222 ? -6.766 14.829 14.373 1.00 91.12 222 THR A O 1
ATOM 1719 N N . VAL A 1 223 ? -7.129 12.686 14.991 1.00 94.06 223 VAL A N 1
ATOM 1720 C CA . VAL A 1 223 ? -7.268 12.115 13.639 1.00 94.06 223 VAL A CA 1
ATOM 1721 C C . VAL A 1 223 ? -8.741 12.049 13.193 1.00 94.06 223 VAL A C 1
ATOM 1723 O O . VAL A 1 223 ? -9.627 12.184 14.038 1.00 94.06 223 VAL A O 1
ATOM 1726 N N . PRO A 1 224 ? -9.036 11.884 11.886 1.00 95.19 224 PRO A N 1
ATOM 1727 C CA . PRO A 1 224 ? -10.413 11.821 11.388 1.00 95.19 224 PRO A CA 1
ATOM 1728 C C . PRO A 1 224 ? -11.218 10.655 11.978 1.00 95.19 224 PRO A C 1
ATOM 1730 O O . PRO A 1 224 ? -10.700 9.544 12.095 1.00 95.19 224 PRO A O 1
ATOM 1733 N N . ASP A 1 225 ? -12.502 10.881 12.265 1.00 95.94 225 ASP A N 1
ATOM 1734 C CA . ASP A 1 225 ? -13.366 9.885 12.917 1.00 95.94 225 ASP A CA 1
ATOM 1735 C C . ASP A 1 225 ? -13.523 8.595 12.104 1.00 95.94 225 ASP A C 1
ATOM 1737 O O . ASP A 1 225 ? -13.473 7.512 12.678 1.00 95.94 225 ASP A O 1
ATOM 1741 N N . GLY A 1 226 ? -13.576 8.675 10.769 1.00 96.56 226 GLY A N 1
ATOM 1742 C CA . GLY A 1 226 ? -13.582 7.482 9.913 1.00 96.56 226 GLY A CA 1
ATOM 1743 C C . GLY A 1 226 ? -12.330 6.613 10.088 1.00 96.56 226 GLY A C 1
ATOM 1744 O O . GLY A 1 226 ? -12.426 5.392 10.182 1.00 96.56 226 GLY A O 1
ATOM 1745 N N . ALA A 1 227 ? -11.147 7.223 10.225 1.00 97.50 227 ALA A N 1
ATOM 1746 C CA . ALA A 1 227 ? -9.917 6.474 10.485 1.00 97.50 227 ALA A CA 1
ATOM 1747 C C . ALA A 1 227 ? -9.925 5.839 11.886 1.00 97.50 227 ALA A C 1
ATOM 1749 O O . ALA A 1 227 ? -9.460 4.711 12.050 1.00 97.50 227 ALA A O 1
ATOM 1750 N N . ARG A 1 228 ? -10.485 6.532 12.888 1.00 97.88 228 ARG A N 1
ATOM 1751 C CA . ARG A 1 228 ? -10.656 5.999 14.251 1.00 97.88 228 ARG A CA 1
ATOM 1752 C C . ARG A 1 228 ? -11.612 4.807 14.270 1.00 97.88 228 ARG A C 1
ATOM 1754 O O . ARG A 1 228 ? -11.278 3.779 14.857 1.00 97.88 228 ARG A O 1
ATOM 1761 N N . LEU A 1 229 ? -12.751 4.929 13.585 1.00 98.00 229 LEU A N 1
ATOM 1762 C CA . LEU A 1 229 ? -13.748 3.870 13.434 1.00 98.00 229 LEU A CA 1
ATOM 1763 C C . LEU A 1 229 ? -13.127 2.625 12.802 1.00 98.00 229 LEU A C 1
ATOM 1765 O O . LEU A 1 229 ? -13.206 1.542 13.377 1.00 98.00 229 LEU A O 1
ATOM 1769 N N . TRP A 1 230 ? -12.452 2.769 11.658 1.00 98.31 230 TRP A N 1
ATOM 1770 C CA . TRP A 1 230 ? -11.844 1.623 10.979 1.00 98.31 230 TRP A CA 1
ATOM 1771 C C . TRP A 1 230 ? -10.676 1.018 11.761 1.00 98.31 230 TRP A C 1
ATOM 1773 O O . TRP A 1 230 ? -10.497 -0.199 11.737 1.00 98.31 230 TRP A O 1
ATOM 1783 N N . ALA A 1 231 ? -9.914 1.822 12.509 1.00 98.50 231 ALA A N 1
ATOM 1784 C CA . ALA A 1 231 ? -8.899 1.295 13.417 1.00 98.50 231 ALA A CA 1
ATOM 1785 C C . ALA A 1 231 ? -9.526 0.417 14.512 1.00 98.50 231 ALA A C 1
ATOM 1787 O O . ALA A 1 231 ? -9.026 -0.681 14.766 1.00 98.50 231 ALA A O 1
ATOM 1788 N N . ALA A 1 232 ? -10.635 0.864 15.113 1.00 98.19 232 ALA A N 1
ATOM 1789 C CA . ALA A 1 232 ? -11.386 0.089 16.097 1.00 98.19 232 ALA A CA 1
ATOM 1790 C C . ALA A 1 232 ? -11.988 -1.184 15.479 1.00 98.19 232 ALA A C 1
ATOM 1792 O O . ALA A 1 232 ? -11.803 -2.267 16.026 1.00 98.19 232 ALA A O 1
ATOM 1793 N N . ALA A 1 233 ? -12.625 -1.085 14.310 1.00 98.25 233 ALA A N 1
ATOM 1794 C CA . ALA A 1 233 ? -13.217 -2.227 13.616 1.00 98.25 233 ALA A CA 1
ATOM 1795 C C . ALA A 1 233 ? -12.177 -3.322 13.317 1.00 98.25 233 ALA A C 1
ATOM 1797 O O . ALA A 1 233 ? -12.397 -4.492 13.627 1.00 98.25 233 ALA A O 1
ATOM 1798 N N . ILE A 1 234 ? -11.005 -2.945 12.789 1.00 98.38 234 ILE A N 1
ATOM 1799 C CA . ILE A 1 234 ? -9.915 -3.892 12.517 1.00 98.38 234 ILE A CA 1
ATOM 1800 C C . ILE A 1 234 ? -9.350 -4.470 13.818 1.00 98.38 234 ILE A C 1
ATOM 1802 O O . ILE A 1 234 ? -9.066 -5.665 13.871 1.00 98.38 234 ILE A O 1
ATOM 1806 N N . LEU A 1 235 ? -9.181 -3.657 14.866 1.00 98.06 235 LEU A N 1
ATOM 1807 C CA . LEU A 1 235 ? -8.712 -4.126 16.173 1.00 98.06 235 LEU A CA 1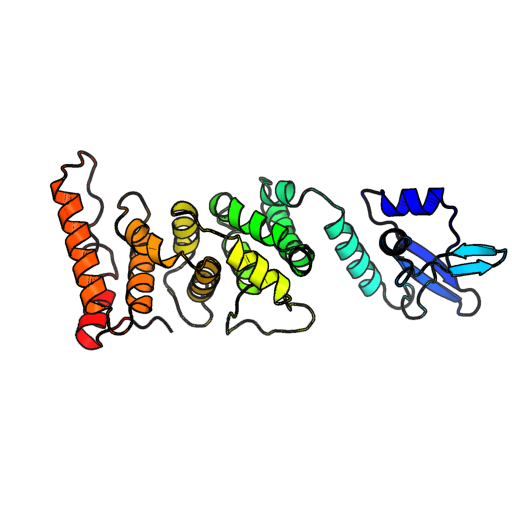
ATOM 1808 C C . LEU A 1 235 ? -9.640 -5.217 16.734 1.00 98.06 235 LEU A C 1
ATOM 1810 O O . LEU A 1 235 ? -9.155 -6.273 17.136 1.00 98.06 235 LEU A O 1
ATOM 1814 N N . LEU A 1 236 ? -10.954 -4.979 16.719 1.00 98.12 236 LEU A N 1
ATOM 1815 C CA . LEU A 1 236 ? -11.962 -5.912 17.229 1.00 98.12 236 LEU A CA 1
ATOM 1816 C C . LEU A 1 236 ? -12.057 -7.180 16.376 1.00 98.12 236 LEU A C 1
ATOM 1818 O O . LEU A 1 236 ? -12.040 -8.280 16.919 1.00 98.12 236 LEU A O 1
ATOM 1822 N N . TYR A 1 237 ? -12.053 -7.047 15.048 1.00 97.62 237 TYR A N 1
ATOM 1823 C CA . TYR A 1 237 ? -12.009 -8.193 14.134 1.00 97.62 237 TYR A CA 1
ATOM 1824 C C . TYR A 1 237 ? -10.793 -9.093 14.403 1.00 97.62 237 TYR A C 1
ATOM 1826 O O . TYR A 1 237 ? -10.896 -10.316 14.441 1.00 97.62 237 TYR A O 1
ATOM 1834 N N . ARG A 1 238 ? -9.618 -8.493 14.633 1.00 96.38 238 ARG A N 1
ATOM 1835 C CA . ARG A 1 238 ? -8.379 -9.236 14.918 1.00 96.38 238 ARG A CA 1
ATOM 1836 C C . ARG A 1 238 ? -8.362 -9.879 16.303 1.00 96.38 238 ARG A C 1
ATOM 1838 O O . ARG A 1 238 ? -7.621 -10.844 16.477 1.00 96.38 238 ARG A O 1
ATOM 1845 N N . ALA A 1 239 ? -9.135 -9.356 17.252 1.00 96.81 239 ALA A N 1
ATOM 1846 C CA . ALA A 1 239 ? -9.294 -9.955 18.573 1.00 96.81 239 ALA A CA 1
ATOM 1847 C C . ALA A 1 239 ? -10.123 -11.252 18.529 1.00 96.81 239 ALA A C 1
ATOM 1849 O O . ALA A 1 239 ? -9.951 -12.101 19.397 1.00 96.81 239 ALA A O 1
ATOM 1850 N N . GLY A 1 240 ? -10.962 -11.450 17.504 1.00 96.19 240 GLY A N 1
ATOM 1851 C CA . GLY A 1 240 ? -11.744 -12.677 17.341 1.00 96.19 240 GLY A CA 1
ATOM 1852 C C . GLY A 1 240 ? -12.659 -12.922 18.542 1.00 96.19 240 GLY A C 1
ATOM 1853 O O . GLY A 1 240 ? -13.459 -12.061 18.884 1.00 96.19 240 GLY A O 1
ATOM 1854 N N . GLU A 1 241 ? -12.513 -14.075 19.197 1.00 95.69 241 GLU A N 1
ATOM 1855 C CA . GLU A 1 241 ? -13.287 -14.440 20.397 1.00 95.69 241 GLU A CA 1
ATOM 1856 C C . GLU A 1 241 ? -13.035 -13.495 21.590 1.00 95.69 241 GLU A C 1
ATOM 1858 O O . GLU A 1 241 ? -13.898 -13.346 22.453 1.00 95.69 241 GLU A O 1
ATOM 1863 N N . ASP A 1 242 ? -11.896 -12.793 21.610 1.00 97.31 242 ASP A N 1
ATOM 1864 C CA . ASP A 1 242 ? -11.543 -11.821 22.652 1.00 97.31 242 ASP A CA 1
ATOM 1865 C C . ASP A 1 242 ? -12.070 -10.401 22.344 1.00 97.31 242 ASP A C 1
ATOM 1867 O O . ASP A 1 242 ? -11.674 -9.425 22.993 1.00 97.31 242 ASP A O 1
ATOM 1871 N N . ALA A 1 243 ? -12.937 -10.234 21.334 1.00 97.44 243 ALA A N 1
ATOM 1872 C CA . ALA A 1 243 ? -13.423 -8.919 20.909 1.00 97.44 243 ALA A CA 1
ATOM 1873 C C . ALA A 1 243 ? -14.193 -8.178 22.009 1.00 97.44 243 ALA A C 1
ATOM 1875 O O . ALA A 1 243 ? -14.049 -6.961 22.117 1.00 97.44 243 ALA A O 1
ATOM 1876 N N . GLN A 1 244 ? -14.948 -8.889 22.853 1.00 97.44 244 GLN A N 1
ATOM 1877 C CA . GLN A 1 244 ? -15.646 -8.303 24.003 1.00 97.44 244 GLN A CA 1
ATOM 1878 C C . GLN A 1 244 ? -14.661 -7.626 24.967 1.00 97.44 244 GLN A C 1
ATOM 1880 O O . GLN A 1 244 ? -14.802 -6.444 25.276 1.00 97.44 244 GLN A O 1
ATOM 1885 N N . GLU A 1 245 ? -13.610 -8.339 25.380 1.00 97.69 245 GLU A N 1
ATOM 1886 C CA . GLU A 1 245 ? -12.588 -7.795 26.280 1.00 97.69 245 GLU A CA 1
ATOM 1887 C C . GLU A 1 245 ? -11.814 -6.644 25.613 1.00 97.69 245 GLU A C 1
ATOM 1889 O O . GLU A 1 245 ? -11.490 -5.635 26.244 1.00 97.69 245 GLU A O 1
ATOM 1894 N N . ALA A 1 246 ? -11.526 -6.766 24.313 1.00 97.56 246 ALA A N 1
ATOM 1895 C CA . ALA A 1 246 ? -10.871 -5.710 23.550 1.00 97.56 246 ALA A CA 1
ATOM 1896 C C . ALA A 1 246 ? -11.726 -4.436 23.452 1.00 97.56 246 ALA A C 1
ATOM 1898 O O . ALA A 1 246 ? -11.178 -3.338 23.586 1.00 97.56 246 ALA A O 1
ATOM 1899 N N . LEU A 1 247 ? -13.041 -4.572 23.262 1.00 97.75 247 LEU A N 1
ATOM 1900 C CA . LEU A 1 247 ? -13.992 -3.463 23.229 1.00 97.75 247 LEU A CA 1
ATOM 1901 C C . LEU A 1 247 ? -14.080 -2.771 24.590 1.00 97.75 247 LEU A C 1
ATOM 1903 O O . LEU A 1 247 ? -13.959 -1.549 24.651 1.00 97.75 247 LEU A O 1
ATOM 1907 N N . GLU A 1 248 ? -14.220 -3.535 25.674 1.00 97.25 248 GLU A N 1
ATOM 1908 C CA . GLU A 1 248 ? -14.250 -2.999 27.039 1.00 97.25 248 GLU A CA 1
ATOM 1909 C C . GLU A 1 248 ? -12.975 -2.205 27.347 1.00 97.25 248 GLU A C 1
ATOM 1911 O O . GLU A 1 248 ? -13.047 -1.043 27.753 1.00 97.25 248 GLU A O 1
ATOM 1916 N N . ARG A 1 249 ? -11.797 -2.775 27.047 1.00 97.31 249 ARG A N 1
ATOM 1917 C CA . ARG A 1 249 ? -10.506 -2.082 27.198 1.00 97.31 249 ARG A CA 1
ATOM 1918 C C . ARG A 1 249 ? -10.441 -0.787 26.389 1.00 97.31 249 ARG A C 1
ATOM 1920 O O . ARG A 1 249 ? -9.910 0.212 26.879 1.00 97.31 249 ARG A O 1
ATOM 1927 N N . LEU A 1 250 ? -10.949 -0.800 25.157 1.00 96.31 250 LEU A N 1
ATOM 1928 C CA . LEU A 1 250 ? -10.942 0.363 24.274 1.00 96.31 250 LEU A CA 1
ATOM 1929 C C . LEU A 1 250 ? -11.858 1.480 24.801 1.00 96.31 250 LEU A C 1
ATOM 1931 O O . LEU A 1 250 ? -11.416 2.624 24.890 1.00 96.31 250 LEU A O 1
ATOM 1935 N N . VAL A 1 251 ? -13.088 1.149 25.205 1.00 95.50 251 VAL A N 1
ATOM 1936 C CA . VAL A 1 251 ? -14.056 2.112 25.758 1.00 95.50 251 VAL A CA 1
ATOM 1937 C C . VAL A 1 251 ? -13.550 2.700 27.074 1.00 95.50 251 VAL A C 1
ATOM 1939 O O . VAL A 1 251 ? -13.507 3.921 27.210 1.00 95.50 251 VAL A O 1
ATOM 1942 N N . SER A 1 252 ? -13.070 1.867 28.004 1.00 94.50 252 SER A N 1
ATOM 1943 C CA . SER A 1 252 ? -12.504 2.359 29.266 1.00 94.50 252 SER A CA 1
ATOM 1944 C C . SER A 1 252 ? -11.310 3.291 29.039 1.00 94.50 252 SER A C 1
ATOM 1946 O O . SER A 1 252 ? -11.172 4.297 29.728 1.00 94.50 252 SER A O 1
ATOM 1948 N N . SER A 1 253 ? -10.455 2.999 28.053 1.00 94.31 253 SER A N 1
ATOM 1949 C CA . SER A 1 253 ? -9.316 3.869 27.726 1.00 94.31 253 SER A CA 1
ATOM 1950 C C . SER A 1 253 ? -9.756 5.233 27.177 1.00 94.31 253 SER A C 1
ATOM 1952 O O . SER A 1 253 ? -9.142 6.246 27.510 1.00 94.31 253 SER A O 1
ATOM 1954 N N . ASP A 1 254 ? -10.817 5.283 26.364 1.00 92.31 254 ASP A N 1
ATOM 1955 C CA . ASP A 1 254 ? -11.368 6.542 25.836 1.00 92.31 254 ASP A CA 1
ATOM 1956 C C . ASP A 1 254 ? -11.989 7.411 26.946 1.00 92.31 254 ASP A C 1
ATOM 1958 O O . ASP A 1 254 ? -11.839 8.634 26.932 1.00 92.31 254 ASP A O 1
ATOM 1962 N N . GLU A 1 255 ? -12.622 6.800 27.950 1.00 89.44 255 GLU A N 1
ATOM 1963 C CA . GLU A 1 255 ? -13.172 7.510 29.116 1.00 89.44 255 GLU A CA 1
ATOM 1964 C C . GLU A 1 255 ? -12.079 8.146 29.990 1.00 89.44 255 GLU A C 1
ATOM 1966 O O . GLU A 1 255 ? -12.218 9.289 30.436 1.00 89.44 255 GLU A O 1
ATOM 1971 N N . VAL A 1 256 ? -10.952 7.456 30.203 1.00 87.81 256 VAL A N 1
ATOM 1972 C CA . VAL A 1 256 ? -9.832 8.014 30.986 1.00 87.81 256 VAL A CA 1
ATOM 1973 C C . VAL A 1 256 ? -9.251 9.264 30.319 1.00 87.81 256 VAL A C 1
ATOM 1975 O O . VAL A 1 256 ? -8.965 10.242 31.009 1.00 87.81 256 VAL A O 1
ATOM 1978 N N . LEU A 1 257 ? -9.131 9.275 28.987 1.00 83.00 257 LEU A N 1
ATOM 1979 C CA . LEU A 1 257 ? -8.586 10.415 28.234 1.00 83.00 257 LEU A CA 1
ATOM 1980 C C . LEU A 1 257 ? -9.420 11.698 28.371 1.00 83.00 257 LEU A C 1
ATOM 1982 O O . LEU A 1 257 ? -8.901 12.796 28.182 1.00 83.00 257 LEU A O 1
ATOM 1986 N N . GLU A 1 258 ? -10.705 11.586 28.702 1.00 72.38 258 GLU A N 1
ATOM 1987 C CA . GLU A 1 258 ? -11.560 12.744 28.970 1.00 72.38 258 GLU A CA 1
ATOM 1988 C C . GLU A 1 258 ? -11.261 13.393 30.325 1.00 72.38 258 GLU A C 1
ATOM 1990 O O . GLU A 1 258 ? -11.283 14.619 30.455 1.00 72.38 258 GLU A O 1
ATOM 1995 N N . SER A 1 259 ? -10.956 12.570 31.327 1.00 64.31 259 SER A N 1
ATOM 1996 C CA . SER A 1 259 ? -10.738 13.030 32.700 1.00 64.31 259 SER A CA 1
ATOM 1997 C C . SER A 1 259 ? -9.474 13.891 32.840 1.00 64.31 259 SER A C 1
ATOM 1999 O O . SER A 1 259 ? -9.350 14.632 33.812 1.00 64.31 259 SER A O 1
ATOM 2001 N N . ASP A 1 260 ? -8.571 13.841 31.852 1.00 64.88 260 ASP A N 1
ATOM 2002 C CA . ASP A 1 260 ? -7.267 14.519 31.860 1.00 64.88 260 ASP A CA 1
ATOM 2003 C C . ASP A 1 260 ? -7.291 15.963 31.297 1.00 64.88 260 ASP A C 1
ATOM 2005 O O . ASP A 1 260 ? -6.255 16.586 31.067 1.00 64.88 260 ASP A O 1
ATOM 2009 N N . GLY A 1 261 ? -8.482 16.552 31.114 1.00 53.78 261 GLY A N 1
ATOM 2010 C CA . GLY A 1 261 ? -8.645 18.014 31.097 1.00 53.78 261 GLY A CA 1
ATOM 2011 C C . GLY A 1 261 ? -8.084 18.763 29.879 1.00 53.78 261 GLY A C 1
ATOM 2012 O O . GLY A 1 261 ? -7.607 19.893 30.015 1.00 53.78 261 GLY A O 1
ATOM 2013 N N . ALA A 1 262 ? -8.149 18.188 28.676 1.00 55.59 262 ALA A N 1
ATOM 2014 C CA . ALA A 1 262 ? -7.718 18.885 27.464 1.00 55.59 262 ALA A CA 1
ATOM 2015 C C . ALA A 1 262 ? -8.647 20.075 27.122 1.00 55.59 262 ALA A C 1
ATOM 2017 O O . ALA A 1 262 ? -9.783 19.907 26.689 1.00 55.59 262 ALA A O 1
ATOM 2018 N N . LEU A 1 263 ? -8.121 21.295 27.273 1.00 55.09 263 LEU A N 1
ATOM 2019 C CA . LEU A 1 263 ? -8.747 22.608 27.018 1.00 55.09 263 LEU A CA 1
ATOM 2020 C C . LEU A 1 263 ? -9.073 22.920 25.532 1.00 55.09 263 LEU A C 1
ATOM 2022 O O . LEU A 1 263 ? -9.198 24.088 25.163 1.00 55.09 263 LEU A O 1
ATOM 2026 N N . PHE A 1 264 ? -9.213 21.916 24.663 1.00 55.22 264 PHE A N 1
ATOM 2027 C CA . PHE A 1 264 ? -9.477 22.100 23.227 1.00 55.22 264 PHE A CA 1
ATOM 2028 C C . PHE A 1 264 ? -10.804 21.446 22.799 1.00 55.22 264 PHE A C 1
ATOM 2030 O O . PHE A 1 264 ? -11.210 20.443 23.381 1.00 55.22 264 PHE A O 1
ATOM 2037 N N . PRO A 1 265 ? -11.521 22.033 21.820 1.00 53.91 265 PRO A N 1
ATOM 2038 C CA . PRO A 1 265 ? -12.963 21.857 21.676 1.00 53.91 265 PRO A CA 1
ATOM 2039 C C . PRO A 1 265 ? -13.361 20.462 21.176 1.00 53.91 265 PRO A C 1
ATOM 2041 O O . PRO A 1 265 ? -12.757 19.937 20.243 1.00 53.91 265 PRO A O 1
ATOM 2044 N N . ALA A 1 266 ? -14.411 19.933 21.817 1.00 55.62 266 ALA A N 1
ATOM 2045 C CA . ALA A 1 266 ? -15.353 18.890 21.402 1.00 55.62 266 ALA A CA 1
ATOM 2046 C C . ALA A 1 266 ? -14.919 18.031 20.203 1.00 55.62 266 ALA A C 1
ATOM 2048 O O . ALA A 1 266 ? -15.246 18.331 19.055 1.00 55.62 266 ALA A O 1
ATOM 2049 N N . ARG A 1 267 ? -14.213 16.934 20.476 1.00 69.69 267 ARG A N 1
ATOM 2050 C CA . ARG A 1 267 ? -14.061 15.844 19.510 1.00 69.69 267 ARG A CA 1
ATOM 2051 C C . ARG A 1 267 ? -14.696 14.590 20.073 1.00 69.69 267 ARG A C 1
ATOM 2053 O O . ARG A 1 267 ? -14.535 14.315 21.261 1.00 69.69 267 ARG A O 1
ATOM 2060 N N . LEU A 1 268 ? -15.417 13.895 19.200 1.00 81.88 268 LEU A N 1
ATOM 2061 C CA . LEU A 1 268 ? -16.353 12.840 19.552 1.00 81.88 268 LEU A CA 1
ATOM 2062 C C . LEU A 1 268 ? -15.648 11.706 20.306 1.00 81.88 268 LEU A C 1
ATOM 2064 O O . LEU A 1 268 ? -14.560 11.250 19.918 1.00 81.88 268 LEU A O 1
ATOM 2068 N N . ARG A 1 269 ? -16.269 11.251 21.391 1.00 88.75 269 ARG A N 1
ATOM 2069 C CA . ARG A 1 269 ? -15.948 9.966 22.019 1.00 88.75 269 ARG A CA 1
ATOM 2070 C C . ARG A 1 269 ? -16.208 8.847 21.020 1.00 88.75 269 ARG A C 1
ATOM 2072 O O . ARG A 1 269 ? -16.968 9.027 20.072 1.00 88.75 269 ARG A O 1
ATOM 2079 N N . LEU A 1 270 ? -15.610 7.679 21.232 1.00 91.50 270 LEU A N 1
ATOM 2080 C CA . LEU A 1 270 ? -15.801 6.548 20.320 1.00 91.50 270 LEU A CA 1
ATOM 2081 C C . LEU A 1 270 ? -17.283 6.214 20.107 1.00 91.50 270 LEU A C 1
ATOM 2083 O O . LEU A 1 270 ? -17.702 6.056 18.971 1.00 91.50 270 LEU A O 1
ATOM 2087 N N . HIS A 1 271 ? -18.090 6.208 21.170 1.00 92.62 271 HIS A N 1
ATOM 2088 C CA . HIS A 1 271 ? -19.530 5.937 21.075 1.00 92.62 271 HIS A CA 1
ATOM 2089 C C . HIS A 1 271 ? -20.346 7.047 20.397 1.00 92.62 271 HIS A C 1
ATOM 2091 O O . HIS A 1 271 ? -21.518 6.845 20.102 1.00 92.62 271 HIS A O 1
ATOM 2097 N N . GLU A 1 272 ? -19.751 8.219 20.185 1.00 93.00 272 GLU A N 1
ATOM 2098 C CA . GLU A 1 272 ? -20.373 9.328 19.464 1.00 93.00 272 GLU A CA 1
ATOM 2099 C C . GLU A 1 272 ? -19.965 9.333 17.979 1.00 93.00 272 GLU A C 1
ATOM 2101 O O . GLU A 1 272 ? -20.527 10.100 17.198 1.00 93.00 272 GLU A O 1
ATOM 2106 N N . ILE A 1 273 ? -18.993 8.500 17.576 1.00 94.75 273 ILE A N 1
ATOM 2107 C CA . ILE A 1 273 ? -18.616 8.320 16.171 1.00 94.75 273 ILE A CA 1
ATOM 2108 C C . ILE A 1 273 ? -19.693 7.493 15.472 1.00 94.75 273 ILE A C 1
ATOM 2110 O O . ILE A 1 273 ? -20.041 6.396 15.915 1.00 94.75 273 ILE A O 1
ATOM 2114 N N . ASP A 1 274 ? -20.171 8.007 14.340 1.00 94.75 274 ASP A N 1
ATOM 2115 C CA . ASP A 1 274 ? -21.139 7.314 13.495 1.00 94.75 274 ASP A CA 1
ATOM 2116 C C . ASP A 1 274 ? -20.647 5.907 13.110 1.00 94.75 274 ASP A C 1
ATOM 2118 O O . ASP A 1 274 ? -19.475 5.701 12.788 1.00 94.75 274 ASP A O 1
ATOM 2122 N N . GLY A 1 275 ? -21.536 4.920 13.199 1.00 94.25 275 GLY A N 1
ATOM 2123 C CA . GLY A 1 275 ? -21.236 3.508 12.959 1.00 94.25 275 GLY A CA 1
ATOM 2124 C C . GLY A 1 275 ? -20.528 2.756 14.096 1.00 94.25 275 GLY A C 1
ATOM 2125 O O . GLY A 1 275 ? -20.479 1.525 14.048 1.00 94.25 275 GLY A O 1
ATOM 2126 N N . PHE A 1 276 ? -20.025 3.417 15.149 1.00 96.56 276 PHE A N 1
ATOM 2127 C CA . PHE A 1 276 ? -19.394 2.703 16.273 1.00 96.56 276 PHE A CA 1
ATOM 2128 C C . PHE A 1 276 ? -20.396 1.826 17.039 1.00 96.56 276 PHE A C 1
ATOM 2130 O O . PHE A 1 276 ? -20.050 0.733 17.487 1.00 96.56 276 PHE A O 1
ATOM 2137 N N . GLU A 1 277 ? -21.659 2.253 17.128 1.00 96.44 277 GLU A N 1
ATOM 2138 C CA . GLU A 1 277 ? -22.741 1.461 17.727 1.00 96.44 277 GLU A CA 1
ATOM 2139 C C . GLU A 1 277 ? -22.927 0.096 17.047 1.00 96.44 277 GLU A C 1
ATOM 2141 O O . GLU A 1 277 ? -23.208 -0.893 17.722 1.00 96.44 277 GLU A O 1
ATOM 2146 N N . HIS A 1 278 ? -22.685 0.002 15.735 1.00 96.06 278 HIS A N 1
ATOM 2147 C CA . HIS A 1 278 ? -22.761 -1.264 15.010 1.00 96.06 278 HIS A CA 1
ATOM 2148 C C . HIS A 1 278 ? -21.644 -2.227 15.419 1.00 96.06 278 HIS A C 1
ATOM 2150 O O . HIS A 1 278 ? -21.879 -3.432 15.487 1.00 96.06 278 HIS A O 1
ATOM 2156 N N . LEU A 1 279 ? -20.451 -1.715 15.745 1.00 96.62 279 LEU A N 1
ATOM 2157 C CA . LEU A 1 279 ? -19.363 -2.542 16.273 1.00 96.62 279 LEU A CA 1
ATOM 2158 C C . LEU A 1 279 ? -19.726 -3.090 17.656 1.00 96.62 279 LEU A C 1
ATOM 2160 O O . LEU A 1 279 ? -19.557 -4.282 17.900 1.00 96.62 279 LEU A O 1
ATOM 2164 N N . VAL A 1 280 ? -20.271 -2.240 18.532 1.00 97.19 280 VAL A N 1
ATOM 2165 C CA . VAL A 1 280 ? -20.739 -2.649 19.867 1.00 97.19 280 VAL A CA 1
ATOM 2166 C C . VAL A 1 280 ? -21.822 -3.720 19.751 1.00 97.19 280 VAL A C 1
ATOM 2168 O O . VAL A 1 280 ? -21.723 -4.761 20.399 1.00 97.19 280 VAL A O 1
ATOM 2171 N N . GLN A 1 281 ? -22.818 -3.495 18.892 1.00 97.12 281 GLN A N 1
ATOM 2172 C CA . GLN A 1 281 ? -23.912 -4.436 18.675 1.00 97.12 281 GLN A CA 1
ATOM 2173 C C . GLN A 1 281 ? -23.408 -5.770 18.105 1.00 97.12 281 GLN A C 1
ATOM 2175 O O . GLN A 1 281 ? -23.805 -6.822 18.595 1.00 97.12 281 GLN A O 1
ATOM 2180 N N . SER A 1 282 ? -22.487 -5.748 17.134 1.00 96.50 282 SER A N 1
ATOM 2181 C CA . SER A 1 282 ? -21.898 -6.969 16.566 1.00 96.50 282 SER A CA 1
ATOM 2182 C C . SER A 1 282 ? -21.181 -7.804 17.626 1.00 96.50 282 SER A C 1
ATOM 2184 O O . SER A 1 282 ? -21.381 -9.014 17.700 1.00 96.50 282 SER A O 1
ATOM 2186 N N . VAL A 1 283 ? -20.366 -7.168 18.473 1.00 97.12 283 VAL A N 1
ATOM 2187 C CA . VAL A 1 283 ? -19.659 -7.876 19.546 1.00 97.12 283 VAL A CA 1
ATOM 2188 C C . VAL A 1 283 ? -20.646 -8.423 20.581 1.00 97.12 283 VAL A C 1
ATOM 2190 O O . VAL A 1 283 ? -20.488 -9.562 21.011 1.00 97.12 283 VAL A O 1
ATOM 2193 N N . ALA A 1 284 ? -21.694 -7.674 20.933 1.00 96.88 284 ALA A N 1
ATOM 2194 C CA . ALA A 1 284 ? -22.715 -8.132 21.875 1.00 96.88 284 ALA A CA 1
ATOM 2195 C C . ALA A 1 284 ? -23.532 -9.326 21.344 1.00 96.88 284 ALA A C 1
ATOM 2197 O O . ALA A 1 284 ? -23.813 -10.259 22.097 1.00 96.88 284 ALA A O 1
ATOM 2198 N N . ASP A 1 285 ? -23.896 -9.310 20.059 1.00 97.00 285 ASP A N 1
ATOM 2199 C CA . ASP A 1 285 ? -24.744 -10.338 19.448 1.00 97.00 285 ASP A CA 1
ATOM 2200 C C . ASP A 1 285 ? -23.966 -11.603 19.071 1.00 97.00 285 ASP A C 1
ATOM 2202 O O . ASP A 1 285 ? -24.478 -12.716 19.220 1.00 97.00 285 ASP A O 1
ATOM 2206 N N . PHE A 1 286 ? -22.738 -11.445 18.570 1.00 96.31 286 PHE A N 1
ATOM 2207 C CA . PHE A 1 286 ? -21.968 -12.539 17.972 1.00 96.31 286 PHE A CA 1
ATOM 2208 C C . PHE A 1 286 ? -20.700 -12.902 18.750 1.00 96.31 286 PHE A C 1
ATOM 2210 O O . PHE A 1 286 ? -20.129 -13.964 18.510 1.00 96.31 286 PHE A O 1
ATOM 2217 N N . GLY A 1 287 ? -20.248 -12.054 19.676 1.00 95.50 287 GLY A N 1
ATOM 2218 C CA . GLY A 1 287 ? -18.970 -12.202 20.378 1.00 95.50 287 GLY A CA 1
ATOM 2219 C C . GLY A 1 287 ? -17.753 -11.745 19.568 1.00 95.50 287 GLY A C 1
ATOM 2220 O O . GLY A 1 287 ? -16.640 -11.792 20.081 1.00 95.50 287 GLY A O 1
ATOM 2221 N N . TYR A 1 288 ? -17.943 -11.299 18.321 1.00 95.31 288 TYR A N 1
ATOM 2222 C CA . TYR A 1 288 ? -16.884 -10.828 17.425 1.00 95.31 288 TYR A CA 1
ATOM 2223 C C . TYR A 1 288 ? -17.409 -9.796 16.412 1.00 95.31 288 TYR A C 1
ATOM 2225 O O . TYR A 1 288 ? -18.614 -9.586 16.262 1.00 95.31 288 TYR A O 1
ATOM 2233 N N . VAL A 1 289 ? -16.482 -9.136 15.713 1.00 94.88 289 VAL A N 1
ATOM 2234 C CA . VAL A 1 289 ? -16.772 -8.296 14.539 1.00 94.88 289 VAL A CA 1
ATOM 2235 C C . VAL A 1 289 ? -16.380 -9.076 13.297 1.00 94.88 289 VAL A C 1
ATOM 2237 O O . VAL A 1 289 ? -15.270 -9.602 13.255 1.00 94.88 289 VAL A O 1
ATOM 2240 N N . ASP A 1 290 ? -17.256 -9.121 12.296 1.00 93.62 290 ASP A N 1
ATOM 2241 C CA . ASP A 1 290 ? -16.940 -9.658 10.972 1.00 93.62 290 ASP A CA 1
ATOM 2242 C C . ASP A 1 290 ? -16.678 -8.521 9.973 1.00 93.62 290 ASP A C 1
ATOM 2244 O O . ASP A 1 290 ? -17.417 -7.537 9.930 1.00 93.62 290 ASP A O 1
ATOM 2248 N N . LEU A 1 291 ? -15.608 -8.650 9.187 1.00 91.38 291 LEU A N 1
ATOM 2249 C CA . LEU A 1 291 ? -15.233 -7.697 8.139 1.00 91.38 291 LEU A CA 1
ATOM 2250 C C . LEU A 1 291 ? -15.324 -8.300 6.726 1.00 91.38 291 LEU A C 1
ATOM 2252 O O . LEU A 1 291 ? -15.059 -7.568 5.775 1.00 91.38 291 LEU A O 1
ATOM 2256 N N . PHE A 1 292 ? -15.618 -9.597 6.545 1.00 86.25 292 PHE A N 1
ATOM 2257 C CA . PHE A 1 292 ? -15.532 -10.247 5.224 1.00 86.25 292 PHE A CA 1
ATOM 2258 C C . PHE A 1 292 ? -16.675 -11.196 4.882 1.00 86.25 292 PHE A C 1
ATOM 2260 O O . PHE A 1 292 ? -17.027 -12.049 5.715 1.00 86.25 292 PHE A O 1
#

Radius of gyration: 25.97 Å; chains: 1; bounding box: 62×40×79 Å